Protein AF-A0A381Z2A4-F1 (afdb_monomer)

pLDDT: mean 96.6, std 3.13, range [70.44, 98.88]

Structure (mmCIF, N/CA/C/O backbone):
data_AF-A0A381Z2A4-F1
#
_entry.id   AF-A0A381Z2A4-F1
#
loop_
_atom_site.group_PDB
_atom_site.id
_atom_site.type_symbol
_atom_site.label_atom_id
_atom_site.label_alt_id
_atom_site.label_comp_id
_atom_site.label_asym_id
_atom_site.label_entity_id
_atom_site.label_seq_id
_atom_site.pdbx_PDB_ins_code
_atom_site.Cartn_x
_atom_site.Cartn_y
_atom_site.Cartn_z
_atom_site.occupancy
_atom_site.B_iso_or_equiv
_atom_site.auth_seq_id
_atom_site.auth_comp_id
_atom_site.auth_asym_id
_atom_site.auth_atom_id
_atom_site.pdbx_PDB_model_num
ATOM 1 N N . MET A 1 1 ? 7.243 -25.193 -17.427 1.00 70.44 1 MET A N 1
ATOM 2 C CA . MET A 1 1 ? 7.641 -23.892 -16.862 1.00 70.44 1 MET A CA 1
ATOM 3 C C . MET A 1 1 ? 6.839 -22.847 -17.608 1.00 70.44 1 MET A C 1
ATOM 5 O O . MET A 1 1 ? 6.755 -22.961 -18.826 1.00 70.44 1 MET A O 1
ATOM 9 N N . VAL A 1 2 ? 6.150 -21.954 -16.899 1.00 85.31 2 VAL A N 1
ATOM 10 C CA . VAL A 1 2 ? 5.431 -20.842 -17.538 1.00 85.31 2 VAL A CA 1
ATOM 11 C C . VAL A 1 2 ? 6.476 -19.897 -18.125 1.00 85.31 2 VAL A C 1
ATOM 13 O O . VAL A 1 2 ? 7.497 -19.662 -17.486 1.00 85.31 2 VAL A O 1
ATOM 16 N N . VAL A 1 3 ? 6.247 -19.419 -19.345 1.00 89.94 3 VAL A N 1
ATOM 17 C CA . VAL A 1 3 ? 7.121 -18.457 -20.023 1.00 89.94 3 VAL A CA 1
ATOM 18 C C . VAL A 1 3 ? 6.335 -17.164 -20.176 1.00 89.94 3 VAL A C 1
ATOM 20 O O . VAL A 1 3 ? 5.220 -17.185 -20.697 1.00 89.94 3 VAL A O 1
ATOM 23 N N . TRP A 1 4 ? 6.912 -16.064 -19.709 1.00 96.94 4 TRP A N 1
ATOM 24 C CA . TRP A 1 4 ? 6.443 -14.708 -19.957 1.00 96.94 4 TRP A CA 1
ATOM 25 C C . TRP A 1 4 ? 7.609 -13.938 -20.571 1.00 96.94 4 TRP A C 1
ATOM 27 O O . TRP A 1 4 ? 8.708 -13.947 -20.021 1.00 96.94 4 TRP A O 1
ATOM 37 N N . GLU A 1 5 ? 7.383 -13.342 -21.738 1.00 96.88 5 GLU A N 1
ATOM 38 C CA . GLU A 1 5 ? 8.379 -12.519 -22.421 1.00 96.88 5 GLU A CA 1
ATOM 39 C C . GLU A 1 5 ? 8.038 -11.048 -22.149 1.00 96.88 5 GLU A C 1
ATOM 41 O O . GLU A 1 5 ? 6.992 -10.584 -22.616 1.00 96.88 5 GLU A O 1
ATOM 46 N N . PRO A 1 6 ? 8.860 -10.311 -21.378 1.00 96.88 6 PRO A N 1
ATOM 47 C CA . PRO A 1 6 ? 8.591 -8.911 -21.080 1.00 96.88 6 PRO A CA 1
ATOM 48 C C . PRO A 1 6 ? 8.597 -8.087 -22.379 1.00 96.88 6 PRO A C 1
ATOM 50 O O . PRO A 1 6 ? 9.574 -8.157 -23.134 1.00 96.88 6 PRO A O 1
ATOM 53 N N . PRO A 1 7 ? 7.567 -7.265 -22.660 1.00 97.56 7 PRO A N 1
ATOM 54 C CA . PRO A 1 7 ? 7.472 -6.486 -23.896 1.00 97.56 7 PRO A CA 1
ATOM 55 C C . PRO A 1 7 ? 8.365 -5.227 -23.874 1.00 97.56 7 PRO A C 1
ATOM 57 O O . PRO A 1 7 ? 7.930 -4.127 -24.207 1.00 97.56 7 PRO A O 1
ATOM 60 N N . ILE A 1 8 ? 9.644 -5.377 -23.504 1.00 97.94 8 ILE A N 1
ATOM 61 C CA . ILE A 1 8 ? 10.622 -4.283 -23.341 1.00 97.94 8 ILE A CA 1
ATOM 62 C C . ILE A 1 8 ? 10.692 -3.412 -24.599 1.00 97.94 8 ILE A C 1
ATOM 64 O O . ILE A 1 8 ? 10.603 -2.188 -24.521 1.00 97.94 8 ILE A O 1
ATOM 68 N N . ARG A 1 9 ? 10.788 -4.042 -25.777 1.00 97.75 9 ARG A N 1
ATOM 69 C CA . ARG A 1 9 ? 10.904 -3.320 -27.050 1.00 97.75 9 ARG A CA 1
ATOM 70 C C . ARG A 1 9 ? 9.674 -2.465 -27.365 1.00 97.75 9 ARG A C 1
ATOM 72 O O . ARG A 1 9 ? 9.835 -1.404 -27.970 1.00 97.75 9 ARG A O 1
ATOM 79 N N . ASP A 1 10 ? 8.481 -2.920 -26.983 1.00 97.81 10 ASP A N 1
ATOM 80 C CA . ASP A 1 10 ? 7.235 -2.175 -27.193 1.00 97.81 10 ASP A CA 1
ATOM 81 C C . ASP A 1 10 ? 7.208 -0.923 -26.309 1.00 97.81 10 ASP A C 1
ATOM 83 O O . ASP A 1 10 ? 6.947 0.177 -26.787 1.00 97.81 10 ASP A O 1
ATOM 87 N N . TYR A 1 11 ? 7.635 -1.051 -25.052 1.00 97.06 11 TYR A N 1
ATOM 88 C CA . TYR A 1 11 ? 7.797 0.091 -24.152 1.00 97.06 11 TYR A CA 1
ATOM 89 C C . TYR A 1 11 ? 8.860 1.088 -24.620 1.00 97.06 11 TYR A C 1
ATOM 91 O O . TYR A 1 11 ? 8.615 2.293 -24.608 1.00 97.06 11 TYR A O 1
ATOM 99 N N . GLN A 1 12 ? 10.003 0.607 -25.110 1.00 95.81 12 GLN A N 1
ATOM 100 C CA . GLN A 1 12 ? 11.022 1.460 -25.726 1.00 95.81 12 GLN A CA 1
ATOM 101 C C . GLN A 1 12 ? 10.475 2.196 -26.956 1.00 95.81 12 GLN A C 1
ATOM 103 O O . GLN A 1 12 ? 10.714 3.389 -27.123 1.00 95.81 12 GLN A O 1
ATOM 108 N N . PHE A 1 13 ? 9.698 1.514 -27.805 1.00 97.62 13 PHE A N 1
ATOM 109 C CA . PHE A 1 13 ? 9.031 2.148 -28.946 1.00 97.62 13 PHE A CA 1
ATOM 110 C C . PHE A 1 13 ? 8.084 3.257 -28.474 1.00 97.62 13 PHE A C 1
ATOM 112 O O . PHE A 1 13 ? 8.148 4.389 -28.958 1.00 97.62 13 PHE A O 1
ATOM 119 N N . LEU A 1 14 ? 7.237 2.962 -27.487 1.00 97.06 14 LEU A N 1
ATOM 120 C CA . LEU A 1 14 ? 6.283 3.925 -26.954 1.00 97.06 14 LEU A CA 1
ATOM 121 C C . LEU A 1 14 ? 6.973 5.146 -26.341 1.00 97.06 14 LEU A C 1
ATOM 123 O O . LEU A 1 14 ? 6.578 6.264 -26.655 1.00 97.06 14 LEU A O 1
ATOM 127 N N . TYR A 1 15 ? 7.990 4.968 -25.500 1.00 96.31 15 TYR A N 1
ATOM 128 C CA . TYR A 1 15 ? 8.605 6.074 -24.758 1.00 96.31 15 TYR A CA 1
ATOM 129 C C . TYR A 1 15 ? 9.644 6.882 -25.536 1.00 96.31 15 TYR A C 1
ATOM 131 O O . TYR A 1 15 ? 9.850 8.048 -25.196 1.00 96.31 15 TYR A O 1
ATOM 139 N N . HIS A 1 16 ? 10.281 6.293 -26.553 1.00 94.62 16 HIS A N 1
ATOM 140 C CA . HIS A 1 16 ? 11.338 6.962 -27.322 1.00 94.62 16 HIS A CA 1
ATOM 141 C C . HIS A 1 16 ? 10.887 7.412 -28.713 1.00 94.62 16 HIS A C 1
ATOM 143 O O . HIS A 1 16 ? 11.405 8.400 -29.230 1.00 94.62 16 HIS A O 1
ATOM 149 N N . GLU A 1 17 ? 9.939 6.705 -29.339 1.00 96.38 17 GLU A N 1
ATOM 150 C CA . GLU A 1 17 ? 9.566 6.936 -30.744 1.00 96.38 17 GLU A CA 1
ATOM 151 C C . GLU A 1 17 ? 8.156 7.520 -30.907 1.00 96.38 17 GLU A C 1
ATOM 153 O O . GLU A 1 17 ? 7.908 8.270 -31.853 1.00 96.38 17 GLU A O 1
ATOM 158 N N . VAL A 1 18 ? 7.227 7.202 -29.998 1.00 97.19 18 VAL A N 1
ATOM 159 C CA . VAL A 1 18 ? 5.823 7.652 -30.080 1.00 97.19 18 VAL A CA 1
ATOM 160 C C . VAL A 1 18 ? 5.538 8.815 -29.135 1.00 97.19 18 VAL A C 1
ATOM 162 O O . VAL A 1 18 ? 4.946 9.820 -29.534 1.00 97.19 18 VAL A O 1
ATOM 165 N N . LEU A 1 19 ? 5.924 8.672 -27.871 1.00 94.75 19 LEU A N 1
ATOM 166 C CA . LEU A 1 19 ? 5.682 9.638 -26.811 1.00 94.75 19 LEU A CA 1
ATOM 167 C C . LEU A 1 19 ? 6.975 10.410 -26.539 1.00 94.75 19 LEU A C 1
ATOM 169 O O . LEU A 1 19 ? 8.027 9.798 -26.418 1.00 94.75 19 LEU A O 1
ATOM 173 N N . PRO A 1 20 ? 6.935 11.737 -26.355 1.00 93.06 20 PRO A N 1
ATOM 174 C CA . PRO A 1 20 ? 8.100 12.494 -25.905 1.00 93.06 20 PRO A CA 1
ATOM 175 C C . PRO A 1 20 ? 8.275 12.336 -24.382 1.00 93.06 20 PRO A C 1
ATOM 177 O O . PRO A 1 20 ? 8.172 13.318 -23.642 1.00 93.06 20 PRO A O 1
ATOM 180 N N . ALA A 1 21 ? 8.451 11.103 -23.888 1.00 95.19 21 ALA A N 1
ATOM 181 C CA . ALA A 1 21 ? 8.379 10.784 -22.459 1.00 95.19 21 ALA A CA 1
ATOM 182 C C . ALA A 1 21 ? 9.467 11.511 -21.655 1.00 95.19 21 ALA A C 1
ATOM 184 O O . ALA A 1 21 ? 9.140 12.257 -20.730 1.00 95.19 21 ALA A O 1
ATOM 185 N N . ILE A 1 22 ? 10.734 11.369 -22.066 1.00 95.94 22 ILE A N 1
ATOM 186 C CA . ILE A 1 22 ? 11.893 11.996 -21.409 1.00 95.94 22 ILE A CA 1
ATOM 187 C C . ILE A 1 22 ? 11.783 13.523 -21.416 1.00 95.94 22 ILE A C 1
ATOM 189 O O . ILE A 1 22 ? 11.845 14.150 -20.361 1.00 95.94 22 ILE A O 1
ATOM 193 N N . GLU A 1 23 ? 11.519 14.130 -22.579 1.00 95.44 23 GLU A N 1
ATOM 194 C CA . GLU A 1 23 ? 11.333 15.585 -22.676 1.00 95.44 23 GLU A CA 1
ATOM 195 C C . GLU A 1 23 ? 10.204 16.060 -21.746 1.00 95.44 23 GLU A C 1
ATOM 197 O O . GLU A 1 23 ? 10.324 17.071 -21.052 1.00 95.44 23 GLU A O 1
ATOM 202 N N . THR A 1 24 ? 9.096 15.316 -21.699 1.00 95.31 24 THR A N 1
ATOM 203 C CA . THR A 1 24 ? 7.937 15.683 -20.885 1.00 95.31 24 THR A CA 1
ATOM 204 C C . THR A 1 24 ? 8.262 15.664 -19.397 1.00 95.31 24 THR A C 1
ATOM 206 O O . THR A 1 24 ? 7.944 16.639 -18.716 1.00 95.31 24 THR A O 1
ATOM 209 N N . VAL A 1 25 ? 8.900 14.609 -18.884 1.00 95.25 25 VAL A N 1
ATOM 210 C CA . VAL A 1 25 ? 9.215 14.521 -17.449 1.00 95.25 25 VAL A CA 1
ATOM 211 C C . VAL A 1 25 ? 10.318 15.493 -17.037 1.00 95.25 25 VAL A C 1
ATOM 213 O O . VAL A 1 25 ? 10.219 16.092 -15.967 1.00 95.25 25 VAL A O 1
ATOM 216 N N . GLN A 1 26 ? 11.292 15.773 -17.906 1.00 95.62 26 GLN A N 1
ATOM 217 C CA . GLN A 1 26 ? 12.308 16.796 -17.641 1.00 95.62 26 GLN A CA 1
ATOM 218 C C . GLN A 1 26 ? 11.687 18.193 -17.481 1.00 95.62 26 GLN A C 1
ATOM 220 O O . GLN A 1 26 ? 12.039 18.924 -16.554 1.00 95.62 26 GLN A O 1
ATOM 225 N N . ARG A 1 27 ? 10.685 18.553 -18.300 1.00 96.12 27 ARG A N 1
ATOM 226 C CA . ARG A 1 27 ? 9.921 19.809 -18.124 1.00 96.12 27 ARG A CA 1
ATOM 227 C C . ARG A 1 27 ? 9.096 19.849 -16.835 1.00 96.12 27 ARG A C 1
ATOM 229 O O . ARG A 1 27 ? 8.745 20.936 -16.383 1.00 96.12 27 ARG A O 1
ATOM 236 N N . LEU A 1 28 ? 8.766 18.691 -16.266 1.00 95.00 28 LEU A N 1
ATOM 237 C CA . LEU A 1 28 ? 8.053 18.564 -14.991 1.00 95.00 28 LEU A CA 1
ATOM 238 C C . LEU A 1 28 ? 8.997 18.550 -13.776 1.00 95.00 28 LEU A C 1
ATOM 240 O O . LEU A 1 28 ? 8.523 18.414 -12.653 1.00 95.00 28 LEU A O 1
ATOM 244 N N . GLY A 1 29 ? 10.305 18.733 -13.986 1.00 94.38 29 GLY A N 1
ATOM 245 C CA . GLY A 1 29 ? 11.298 18.851 -12.917 1.00 94.38 29 GLY A CA 1
ATOM 246 C C . GLY A 1 29 ? 12.159 17.608 -12.695 1.00 94.38 29 GLY A C 1
ATOM 247 O O . GLY A 1 29 ? 13.051 17.656 -11.855 1.00 94.38 29 GLY A O 1
ATOM 248 N N . TYR A 1 30 ? 11.964 16.530 -13.460 1.00 94.81 30 TYR A N 1
ATOM 249 C CA . TYR A 1 30 ? 12.813 15.333 -13.408 1.00 94.81 30 TYR A CA 1
ATOM 250 C C . TYR A 1 30 ? 14.050 15.508 -14.301 1.00 94.81 30 TYR A C 1
ATOM 252 O O . TYR A 1 30 ? 14.217 14.801 -15.292 1.00 94.81 30 TYR A O 1
ATOM 260 N N . THR A 1 31 ? 14.887 16.508 -14.005 1.00 92.88 31 THR A N 1
ATOM 261 C CA . THR A 1 31 ? 15.992 16.932 -14.889 1.00 92.88 31 THR A CA 1
ATOM 262 C C . THR A 1 31 ? 17.062 15.868 -15.097 1.00 92.88 31 THR A C 1
ATOM 264 O O . THR A 1 31 ? 17.678 15.843 -16.157 1.00 92.88 31 THR A O 1
ATOM 267 N N . ASP A 1 32 ? 17.245 14.991 -14.112 1.00 90.56 32 ASP A N 1
ATOM 268 C CA . ASP A 1 32 ? 18.262 13.935 -14.129 1.00 90.56 32 ASP A CA 1
ATOM 269 C C . ASP A 1 32 ? 17.709 12.600 -14.662 1.00 90.56 32 ASP A C 1
ATOM 271 O O . ASP A 1 32 ? 18.414 11.596 -14.677 1.00 90.56 32 ASP A O 1
ATOM 275 N N . PHE A 1 33 ? 16.441 12.570 -15.092 1.00 95.69 33 PHE A N 1
ATOM 276 C CA . PHE A 1 33 ? 15.819 11.389 -15.682 1.00 95.69 33 PHE A CA 1
ATOM 277 C C . PHE A 1 33 ? 16.042 11.383 -17.198 1.00 95.69 33 PHE A C 1
ATOM 279 O O . PHE A 1 33 ? 15.579 12.286 -17.905 1.00 95.69 33 PHE A O 1
ATOM 286 N N . ASP A 1 34 ? 16.749 10.372 -17.699 1.00 96.38 34 ASP A N 1
ATOM 287 C CA . ASP A 1 34 ? 17.092 10.212 -19.112 1.00 96.38 34 ASP A CA 1
ATOM 288 C C . ASP A 1 34 ? 16.661 8.847 -19.681 1.00 96.38 34 ASP A C 1
ATOM 290 O O . ASP A 1 34 ? 16.059 8.014 -18.998 1.00 96.38 34 ASP A O 1
ATOM 294 N N . ALA A 1 35 ? 16.891 8.665 -20.985 1.00 96.50 35 ALA A N 1
ATOM 295 C CA . ALA A 1 35 ? 16.486 7.470 -21.719 1.00 96.50 35 ALA A CA 1
ATOM 296 C C . ALA A 1 35 ? 17.216 6.208 -21.237 1.00 96.50 35 ALA A C 1
ATOM 298 O O . ALA A 1 35 ? 16.578 5.172 -21.069 1.00 96.50 35 ALA A O 1
ATOM 299 N N . ASP A 1 36 ? 18.518 6.313 -20.968 1.00 97.44 36 ASP A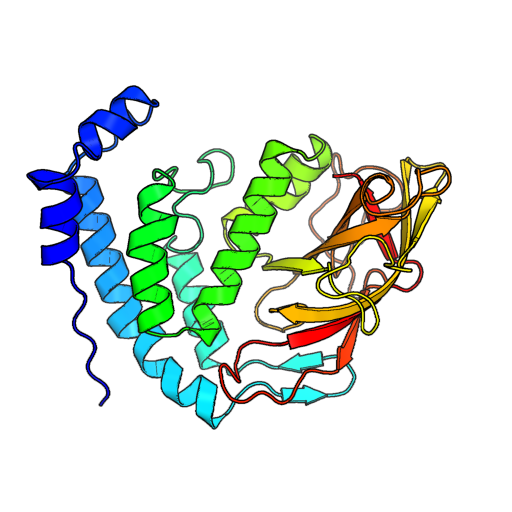 N 1
ATOM 300 C CA . ASP A 1 36 ? 19.344 5.184 -20.535 1.00 97.44 36 ASP A CA 1
ATOM 301 C C . ASP A 1 36 ? 18.916 4.703 -19.140 1.00 97.44 36 ASP A C 1
ATOM 303 O O . ASP A 1 36 ? 18.847 3.496 -18.879 1.00 97.44 36 ASP A O 1
ATOM 307 N N . PHE A 1 37 ? 18.573 5.634 -18.242 1.00 96.94 37 PHE A N 1
ATOM 308 C CA . PHE A 1 37 ? 18.041 5.295 -16.929 1.00 96.94 37 PHE A CA 1
ATOM 309 C C . PHE A 1 37 ? 16.654 4.649 -17.020 1.00 96.94 37 PHE A C 1
ATOM 311 O O . PHE A 1 37 ? 16.413 3.639 -16.358 1.00 96.94 37 PHE A O 1
ATOM 318 N N . LEU A 1 38 ? 15.760 5.169 -17.870 1.00 97.50 38 LEU A N 1
ATOM 319 C CA . LEU A 1 38 ? 14.459 4.544 -18.125 1.00 97.50 38 LEU A CA 1
ATOM 320 C C . LEU A 1 38 ? 14.610 3.110 -18.652 1.00 97.50 38 LEU A C 1
ATOM 322 O O . LEU A 1 38 ? 13.956 2.206 -18.136 1.00 97.50 38 LEU A O 1
ATOM 326 N N . ASP A 1 39 ? 15.483 2.886 -19.633 1.00 97.88 39 ASP A N 1
ATOM 327 C CA . ASP A 1 39 ? 15.708 1.557 -20.210 1.00 97.88 39 ASP A CA 1
ATOM 328 C C . ASP A 1 39 ? 16.288 0.587 -19.175 1.00 97.88 39 ASP A C 1
ATOM 330 O O . ASP A 1 39 ? 15.806 -0.540 -19.045 1.00 97.88 39 ASP A O 1
ATOM 334 N N . SER A 1 40 ? 17.228 1.056 -18.351 1.00 98.00 40 SER A N 1
ATOM 335 C CA . SER A 1 40 ? 17.788 0.271 -17.243 1.00 98.00 40 SER A CA 1
ATOM 336 C C . SER A 1 40 ? 16.719 -0.138 -16.221 1.00 98.00 40 SER A C 1
ATOM 338 O O . SER A 1 40 ? 16.724 -1.269 -15.732 1.00 98.00 40 SER A O 1
ATOM 340 N N . LEU A 1 41 ? 15.776 0.758 -15.905 1.00 97.81 41 LEU A N 1
ATOM 341 C CA . LEU A 1 41 ? 14.653 0.459 -15.014 1.00 97.81 41 LEU A CA 1
ATOM 342 C C . LEU A 1 41 ? 13.706 -0.586 -15.620 1.00 97.81 41 LEU A C 1
ATOM 344 O O . LEU A 1 41 ? 13.270 -1.496 -14.913 1.00 97.81 41 LEU A O 1
ATOM 348 N N . IL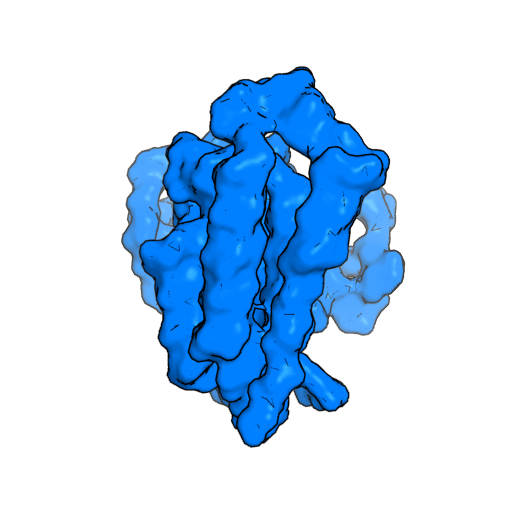E A 1 42 ? 13.396 -0.477 -16.917 1.00 98.31 42 ILE A N 1
ATOM 349 C CA . ILE A 1 42 ? 12.533 -1.435 -17.626 1.00 98.31 42 ILE A CA 1
ATOM 350 C C . ILE A 1 42 ? 13.178 -2.827 -17.627 1.00 98.31 42 ILE A C 1
ATOM 352 O O . ILE A 1 42 ? 12.511 -3.806 -17.291 1.00 98.31 42 ILE A O 1
ATOM 356 N N . GLU A 1 43 ? 14.463 -2.927 -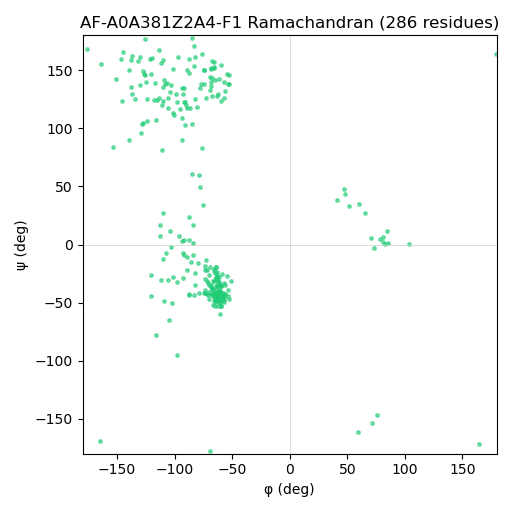17.973 1.00 98.50 43 GLU A N 1
ATOM 357 C CA . GLU A 1 43 ? 15.198 -4.198 -18.026 1.00 98.50 43 GLU A CA 1
ATOM 358 C C . GLU A 1 43 ? 15.354 -4.841 -16.642 1.00 98.50 43 GLU A C 1
ATOM 360 O O . GLU A 1 43 ? 15.121 -6.045 -16.476 1.00 98.50 43 GLU A O 1
ATOM 365 N N . GLY A 1 44 ? 15.699 -4.039 -15.631 1.00 98.44 44 GLY A N 1
ATOM 366 C CA . GLY A 1 44 ? 15.836 -4.507 -14.254 1.00 98.44 44 GLY A CA 1
ATOM 367 C C . GLY A 1 44 ? 14.517 -5.042 -13.702 1.00 98.44 44 GLY A C 1
ATOM 368 O O . GLY A 1 44 ? 14.465 -6.166 -13.198 1.00 98.44 44 GLY A O 1
ATOM 369 N N . TRP A 1 45 ? 13.426 -4.289 -13.874 1.00 98.38 45 TRP A N 1
ATOM 370 C CA . TRP A 1 45 ? 12.115 -4.722 -13.399 1.00 98.38 45 TRP A CA 1
ATOM 371 C C . TRP A 1 45 ? 11.591 -5.937 -14.167 1.00 98.38 45 TRP A C 1
ATOM 373 O O . TRP A 1 45 ? 11.022 -6.846 -13.567 1.00 98.38 45 TRP A O 1
ATOM 383 N N . ALA A 1 46 ? 11.822 -6.002 -15.482 1.00 98.44 46 ALA A N 1
ATOM 384 C CA . ALA A 1 46 ? 11.494 -7.174 -16.290 1.00 98.44 46 ALA A CA 1
ATOM 385 C C . ALA A 1 46 ? 12.188 -8.443 -15.775 1.00 98.44 46 ALA A C 1
ATOM 387 O O . ALA A 1 46 ? 11.561 -9.504 -15.705 1.00 98.44 46 ALA A O 1
ATOM 388 N N . THR A 1 47 ? 13.463 -8.327 -15.396 1.00 98.44 47 THR A N 1
ATOM 389 C CA . THR A 1 47 ? 14.246 -9.433 -14.832 1.00 98.44 47 THR A CA 1
ATOM 390 C C . THR A 1 47 ? 13.663 -9.873 -13.493 1.00 98.44 47 THR A C 1
ATOM 392 O O . THR A 1 47 ? 13.295 -11.038 -13.349 1.00 98.44 47 THR A O 1
ATOM 395 N N . HIS A 1 48 ? 13.461 -8.941 -12.554 1.00 98.62 48 HIS A N 1
ATOM 396 C CA . HIS A 1 48 ? 12.859 -9.244 -11.250 1.00 98.62 48 HIS A CA 1
ATOM 397 C C . HIS A 1 48 ? 11.475 -9.888 -11.387 1.00 98.62 48 HIS A C 1
ATOM 399 O O . HIS A 1 48 ? 11.197 -10.933 -10.797 1.00 98.62 48 HIS A O 1
ATOM 405 N N . ALA A 1 49 ? 10.603 -9.312 -12.216 1.00 98.44 49 ALA A N 1
ATOM 406 C CA . ALA A 1 49 ? 9.262 -9.835 -12.441 1.00 98.44 49 ALA A CA 1
ATOM 407 C C . ALA A 1 49 ? 9.297 -11.266 -13.015 1.00 98.44 49 ALA A C 1
ATOM 409 O O . ALA A 1 49 ? 8.521 -12.125 -12.593 1.00 98.44 49 ALA A O 1
ATOM 410 N N . SER A 1 50 ? 10.226 -11.552 -13.932 1.00 98.12 50 SER A N 1
ATOM 411 C CA . SER A 1 50 ? 10.374 -12.874 -14.557 1.00 98.12 50 SER A CA 1
ATOM 412 C C . SER A 1 50 ? 10.977 -13.923 -13.622 1.00 98.12 50 SER A C 1
ATOM 414 O O . SER A 1 50 ? 10.564 -15.082 -13.647 1.00 98.12 50 SER A O 1
ATOM 416 N N . GLU A 1 51 ? 11.964 -13.541 -12.814 1.00 97.69 51 GLU A N 1
ATOM 417 C CA . GLU A 1 51 ? 12.748 -14.479 -12.005 1.00 97.69 51 GLU A CA 1
ATOM 418 C C . GLU A 1 51 ? 12.186 -14.672 -10.594 1.00 97.69 51 GLU A C 1
ATOM 420 O O . GLU A 1 51 ? 12.326 -15.755 -10.026 1.00 97.69 51 GLU A O 1
ATOM 425 N N . VAL A 1 52 ? 11.516 -13.657 -10.043 1.00 98.31 52 VAL A N 1
ATOM 426 C CA . VAL A 1 52 ? 11.037 -13.647 -8.653 1.00 98.31 52 VAL A CA 1
ATOM 427 C C . VAL A 1 52 ? 9.516 -13.769 -8.589 1.00 98.31 52 VAL A C 1
ATOM 429 O O . VAL A 1 52 ? 8.989 -14.595 -7.844 1.00 98.31 52 VAL A O 1
ATOM 432 N N . TRP A 1 53 ? 8.781 -12.975 -9.374 1.00 98.44 53 TRP A N 1
ATOM 433 C CA . TRP A 1 53 ? 7.316 -12.907 -9.260 1.00 98.44 53 TRP A CA 1
ATOM 434 C C . TRP A 1 53 ? 6.596 -13.962 -10.107 1.00 98.44 53 TRP A C 1
ATOM 436 O O . TRP A 1 53 ? 5.669 -14.615 -9.625 1.00 98.44 53 TRP A O 1
ATOM 446 N N . LEU A 1 54 ? 7.027 -14.194 -11.347 1.00 98.50 54 LEU A N 1
ATOM 447 C CA . LEU A 1 54 ? 6.401 -15.177 -12.235 1.00 98.50 54 LEU A CA 1
ATOM 448 C C . LEU A 1 54 ? 6.355 -16.601 -11.640 1.00 98.50 54 LEU A C 1
ATOM 450 O O . LEU A 1 54 ? 5.296 -17.236 -11.732 1.00 98.50 54 LEU A O 1
ATOM 454 N N . PRO A 1 55 ? 7.425 -17.132 -11.005 1.00 97.56 55 PRO A N 1
ATOM 455 C CA . PRO A 1 55 ? 7.412 -18.501 -10.488 1.00 97.56 55 PRO A CA 1
ATOM 456 C C . PRO A 1 55 ? 6.369 -18.740 -9.391 1.00 97.56 55 PRO A C 1
ATOM 458 O O . PRO A 1 55 ? 5.867 -19.859 -9.258 1.00 97.56 55 PRO A O 1
ATOM 461 N N . ILE A 1 56 ? 6.016 -17.702 -8.624 1.00 98.00 56 ILE A N 1
ATOM 462 C CA . ILE A 1 56 ? 5.105 -17.821 -7.479 1.00 98.00 56 ILE A CA 1
ATOM 463 C C . ILE A 1 56 ? 3.631 -17.638 -7.857 1.00 98.00 56 ILE A C 1
ATOM 465 O O . ILE A 1 56 ? 2.758 -17.961 -7.058 1.00 98.00 56 ILE A O 1
ATOM 469 N N . ASN A 1 57 ? 3.313 -17.183 -9.070 1.00 98.31 57 ASN A N 1
ATOM 470 C CA . ASN A 1 57 ? 1.933 -16.896 -9.474 1.00 98.31 57 ASN A CA 1
ATOM 471 C C . ASN A 1 57 ? 1.034 -18.140 -9.459 1.00 98.31 57 ASN A C 1
ATOM 473 O O . ASN A 1 57 ? -0.026 -18.154 -8.835 1.00 98.31 57 ASN A O 1
ATOM 477 N N . GLN A 1 58 ? 1.495 -19.237 -10.070 1.00 97.25 58 GLN A N 1
ATOM 478 C CA . GLN A 1 58 ? 0.750 -20.500 -10.057 1.00 97.25 58 GLN A CA 1
ATOM 479 C C . GLN A 1 58 ? 0.669 -21.108 -8.647 1.00 97.25 58 GLN A C 1
ATOM 481 O O . GLN A 1 58 ? -0.308 -21.782 -8.317 1.00 97.25 58 GLN A O 1
ATOM 486 N N . LEU A 1 59 ? 1.692 -20.888 -7.815 1.00 97.19 59 LEU A N 1
ATOM 487 C CA . LEU A 1 59 ? 1.678 -21.296 -6.411 1.00 97.19 59 LEU A CA 1
ATOM 488 C C . LEU A 1 59 ? 0.605 -20.524 -5.639 1.00 97.19 59 LEU A C 1
ATOM 490 O O . LEU A 1 59 ? -0.193 -21.142 -4.941 1.00 97.19 59 LEU A O 1
ATOM 494 N N . GLY A 1 60 ? 0.533 -19.205 -5.826 1.00 97.75 60 GLY A N 1
ATOM 495 C CA . GLY A 1 60 ? -0.447 -18.345 -5.173 1.00 97.75 60 GLY A CA 1
ATOM 496 C C . GLY A 1 60 ? -1.892 -18.701 -5.512 1.00 97.75 60 GLY A C 1
ATOM 497 O O . GLY A 1 60 ? -2.756 -18.616 -4.646 1.00 97.75 60 GLY A O 1
ATOM 498 N N . ASP A 1 61 ? -2.158 -19.150 -6.739 1.00 97.88 61 ASP A N 1
ATOM 499 C CA . ASP A 1 61 ? -3.484 -19.635 -7.132 1.00 97.88 61 ASP A CA 1
ATOM 500 C C . ASP A 1 61 ? -3.808 -21.016 -6.537 1.00 97.88 61 ASP A C 1
ATOM 502 O O . ASP A 1 61 ? -4.916 -21.241 -6.059 1.00 97.88 61 ASP A O 1
ATOM 506 N N . ARG A 1 62 ? -2.840 -21.942 -6.522 1.00 97.25 62 ARG A N 1
ATOM 507 C CA . ARG A 1 62 ? -3.053 -23.316 -6.040 1.00 97.25 62 ARG A CA 1
ATOM 508 C C . ARG A 1 62 ? -3.161 -23.411 -4.519 1.00 97.25 62 ARG A C 1
ATOM 510 O O . ARG A 1 62 ? -3.930 -24.224 -4.015 1.00 97.25 62 ARG A O 1
ATOM 517 N N . GLU A 1 63 ? -2.318 -22.675 -3.804 1.00 96.50 63 GLU A N 1
ATOM 518 C CA . GLU A 1 63 ? -2.187 -22.777 -2.346 1.00 96.50 63 GLU A CA 1
ATOM 519 C C . GLU A 1 63 ? -2.978 -21.693 -1.621 1.00 96.50 63 GLU A C 1
ATOM 521 O O . GLU A 1 63 ? -3.501 -21.952 -0.538 1.00 96.50 63 GLU A O 1
ATOM 526 N N . GLY A 1 64 ? -3.102 -20.511 -2.234 1.00 96.12 64 GLY A N 1
ATOM 527 C CA . GLY A 1 64 ? -3.816 -19.381 -1.660 1.00 96.12 64 GLY A CA 1
ATOM 528 C C . GLY A 1 64 ? -3.249 -18.928 -0.316 1.00 96.12 64 GLY A C 1
ATOM 529 O O . GLY A 1 64 ? -2.112 -19.214 0.056 1.00 96.12 64 GLY A O 1
ATOM 530 N N . LEU A 1 65 ? -4.065 -18.184 0.417 1.00 97.56 65 LEU A N 1
ATOM 531 C CA . LEU A 1 65 ? -3.802 -17.797 1.799 1.00 97.56 65 LEU A CA 1
ATOM 532 C C . LEU A 1 65 ? -4.514 -18.745 2.772 1.00 97.56 65 LEU A C 1
ATOM 534 O O . LEU A 1 65 ? -5.485 -19.410 2.414 1.00 97.56 65 LEU A O 1
ATOM 538 N N . LYS A 1 66 ? -4.081 -18.760 4.034 1.00 98.00 66 LYS A N 1
ATOM 539 C CA . LYS A 1 66 ? -4.805 -19.438 5.120 1.00 98.00 66 LYS A CA 1
ATOM 540 C C . LYS A 1 66 ? -5.397 -18.417 6.073 1.00 98.00 66 LYS A C 1
ATOM 542 O O . LYS A 1 66 ? -4.701 -17.485 6.463 1.00 98.00 66 LYS A O 1
ATOM 547 N N . PHE A 1 67 ? -6.650 -18.618 6.466 1.00 98.06 67 PHE A N 1
ATOM 548 C CA . PHE A 1 67 ? -7.330 -17.805 7.470 1.00 98.06 67 PHE A CA 1
ATOM 549 C C . PHE A 1 67 ? -7.667 -18.651 8.701 1.00 98.06 67 PHE A C 1
ATOM 551 O O . PHE A 1 67 ? -8.339 -19.675 8.579 1.00 98.06 67 PHE A O 1
ATOM 558 N N . GLU A 1 68 ? -7.220 -18.214 9.877 1.00 97.69 68 GLU A N 1
ATOM 559 C CA . GLU A 1 68 ? -7.505 -18.855 11.165 1.00 97.69 68 GLU A CA 1
ATOM 560 C C . GLU A 1 68 ? -7.620 -17.783 12.258 1.00 97.69 68 GLU A C 1
ATOM 562 O O . GLU A 1 68 ? -6.706 -16.981 12.445 1.00 97.69 68 GLU A O 1
ATOM 567 N N . ASP A 1 69 ? -8.757 -17.738 12.960 1.00 93.06 69 ASP A N 1
ATOM 568 C CA . ASP A 1 69 ? -9.017 -16.835 14.095 1.00 93.06 69 ASP A CA 1
ATOM 569 C C . ASP A 1 69 ? -8.625 -15.364 13.853 1.00 93.06 69 ASP A C 1
ATOM 571 O O . ASP A 1 69 ? -7.956 -14.719 14.666 1.00 93.06 69 ASP A O 1
ATOM 575 N N . GLY A 1 70 ? -9.027 -14.823 12.700 1.00 92.50 70 GLY A N 1
ATOM 576 C CA . GLY A 1 70 ? -8.771 -13.428 12.336 1.00 92.50 70 GLY A CA 1
ATOM 577 C C . GLY A 1 70 ? -7.349 -13.143 11.848 1.00 92.50 70 GLY A C 1
ATOM 578 O O . GLY A 1 70 ? -7.015 -11.988 11.589 1.00 92.50 70 GLY A O 1
ATOM 579 N N . LYS A 1 71 ? -6.510 -14.174 11.705 1.00 96.00 71 LYS A N 1
ATOM 580 C CA . LYS A 1 71 ? -5.152 -14.072 11.166 1.00 96.00 71 LYS A CA 1
ATOM 581 C C . LYS A 1 71 ? -5.101 -14.646 9.764 1.00 96.00 71 LYS A C 1
ATOM 583 O O . LYS A 1 71 ? -5.674 -15.699 9.494 1.00 96.00 71 LYS A O 1
ATOM 588 N N . ILE A 1 72 ? -4.363 -13.962 8.897 1.00 98.12 72 ILE A N 1
ATOM 589 C CA . ILE A 1 72 ? -4.058 -14.428 7.550 1.00 98.12 72 ILE A CA 1
ATOM 590 C C . ILE A 1 72 ? -2.582 -14.792 7.478 1.00 98.12 72 ILE A C 1
ATOM 592 O O . ILE A 1 72 ? -1.721 -13.959 7.760 1.00 98.12 72 ILE A O 1
ATOM 596 N N . THR A 1 73 ? -2.309 -16.036 7.093 1.00 98.50 73 THR A N 1
ATOM 597 C CA . THR A 1 73 ? -0.962 -16.534 6.818 1.00 98.50 73 THR A CA 1
ATOM 598 C C . THR A 1 73 ? -0.775 -16.680 5.319 1.00 98.50 73 THR A C 1
ATOM 600 O O . THR A 1 73 ? -1.463 -17.474 4.671 1.00 98.50 73 THR A O 1
ATOM 603 N N . MET A 1 74 ? 0.169 -15.912 4.784 1.00 98.56 74 MET A N 1
ATOM 604 C CA . MET A 1 74 ? 0.556 -15.957 3.377 1.00 98.56 74 MET A CA 1
ATOM 605 C C . MET A 1 74 ? 1.562 -17.085 3.108 1.00 98.56 74 MET A C 1
ATOM 607 O O . MET A 1 74 ? 2.328 -17.438 4.017 1.00 98.56 74 MET A O 1
ATOM 611 N N . PRO A 1 75 ? 1.614 -17.626 1.873 1.00 98.38 75 PRO A N 1
ATOM 612 C CA . PRO A 1 75 ? 2.689 -18.522 1.453 1.00 98.38 75 PRO A CA 1
ATOM 613 C C . PRO A 1 75 ? 4.069 -17.908 1.706 1.00 98.38 75 PRO A C 1
ATOM 615 O O . PRO A 1 75 ? 4.247 -16.691 1.589 1.00 98.38 75 PRO A O 1
ATOM 618 N N . GLN A 1 76 ? 5.050 -18.743 2.050 1.00 98.50 76 GLN A N 1
ATOM 619 C CA . GLN A 1 76 ? 6.389 -18.259 2.392 1.00 98.50 76 GLN A CA 1
ATOM 620 C C . GLN A 1 76 ? 7.054 -17.584 1.186 1.00 98.50 76 GLN A C 1
ATOM 622 O O . GLN A 1 76 ? 7.637 -16.515 1.318 1.00 98.50 76 GLN A O 1
ATOM 627 N N . GLU A 1 77 ? 6.848 -18.136 -0.005 1.00 98.50 77 GLU A N 1
ATOM 628 C CA . GLU A 1 77 ? 7.373 -17.634 -1.270 1.00 98.50 77 GLU A CA 1
ATOM 629 C C . GLU A 1 77 ? 6.859 -16.224 -1.596 1.00 98.50 77 GLU A C 1
ATOM 631 O O . GLU A 1 77 ? 7.580 -15.421 -2.179 1.00 98.50 77 GLU A O 1
ATOM 636 N N . PHE A 1 78 ? 5.633 -15.885 -1.178 1.00 98.69 78 PHE A N 1
ATOM 637 C CA . PHE A 1 78 ? 5.095 -14.529 -1.326 1.00 98.69 78 PHE A CA 1
ATOM 638 C C . PHE A 1 78 ? 5.796 -13.540 -0.394 1.00 98.69 78 PHE A C 1
ATOM 640 O O . PHE A 1 78 ? 6.091 -12.419 -0.804 1.00 98.69 78 PHE A O 1
ATOM 647 N N . LYS A 1 79 ? 6.073 -13.946 0.853 1.00 98.69 79 LYS A N 1
ATOM 648 C CA . LYS A 1 79 ? 6.810 -13.122 1.824 1.00 98.69 79 LYS A CA 1
ATOM 649 C C . LYS A 1 79 ? 8.234 -12.866 1.348 1.00 98.69 79 LYS A C 1
ATOM 651 O O . LYS A 1 79 ? 8.680 -11.723 1.383 1.00 98.69 79 LYS A O 1
ATOM 656 N N . ASP A 1 80 ? 8.900 -13.908 0.861 1.00 98.75 80 ASP A N 1
ATOM 657 C CA . ASP A 1 80 ? 10.272 -13.831 0.365 1.00 98.75 80 ASP A CA 1
ATOM 658 C C . ASP A 1 80 ? 10.349 -12.937 -0.883 1.00 98.75 80 ASP A C 1
ATOM 660 O O . ASP A 1 80 ? 11.164 -12.019 -0.925 1.00 98.75 80 ASP A O 1
ATOM 664 N N . ALA A 1 81 ? 9.440 -13.116 -1.850 1.00 98.69 81 ALA A N 1
ATOM 665 C CA . ALA A 1 81 ? 9.377 -12.287 -3.057 1.00 98.69 81 ALA A CA 1
ATOM 666 C C . ALA A 1 81 ? 9.057 -10.810 -2.766 1.00 98.69 81 ALA A C 1
ATOM 668 O O . ALA A 1 81 ? 9.564 -9.915 -3.448 1.00 98.69 81 ALA A O 1
ATOM 669 N N . TYR A 1 82 ? 8.213 -10.538 -1.765 1.00 98.75 82 TYR A N 1
ATOM 670 C CA . TYR A 1 82 ? 7.915 -9.174 -1.327 1.00 98.75 82 TYR A CA 1
ATOM 671 C C . TYR A 1 82 ? 9.119 -8.534 -0.631 1.00 98.75 82 TYR A C 1
ATOM 673 O O . TYR A 1 82 ? 9.498 -7.424 -0.995 1.00 98.75 82 TYR A O 1
ATOM 681 N N . ARG A 1 83 ? 9.766 -9.248 0.305 1.00 98.62 83 ARG A N 1
ATOM 682 C CA . ARG A 1 83 ? 10.994 -8.787 0.976 1.00 98.62 83 ARG A CA 1
ATOM 683 C C . ARG A 1 83 ? 12.109 -8.518 -0.033 1.00 98.62 83 ARG A C 1
ATOM 685 O O . ARG A 1 83 ? 12.721 -7.463 0.038 1.00 98.62 83 ARG A O 1
ATOM 692 N N . GLN A 1 84 ? 12.310 -9.399 -1.011 1.00 98.75 84 GLN A N 1
ATOM 693 C CA . GLN A 1 84 ? 13.287 -9.173 -2.075 1.00 98.75 84 GLN A CA 1
ATOM 694 C C . GLN A 1 84 ? 12.961 -7.909 -2.889 1.00 98.75 84 GLN A C 1
ATOM 696 O O . GLN A 1 84 ? 13.850 -7.113 -3.167 1.00 98.75 84 GLN A O 1
ATOM 701 N N . GLY A 1 85 ? 11.684 -7.665 -3.208 1.00 98.31 85 GLY A N 1
ATOM 702 C CA . GLY A 1 85 ? 11.263 -6.424 -3.869 1.00 98.31 85 GLY A CA 1
ATOM 703 C C . GLY A 1 85 ? 11.538 -5.155 -3.048 1.00 98.31 85 GLY A C 1
ATOM 704 O O . GLY A 1 85 ? 11.850 -4.119 -3.634 1.00 98.31 85 GLY A O 1
ATOM 705 N N . ILE A 1 86 ? 11.441 -5.226 -1.713 1.00 98.06 86 ILE A N 1
ATOM 706 C CA . ILE A 1 86 ? 11.849 -4.138 -0.804 1.00 98.06 86 ILE A CA 1
ATOM 707 C C . ILE A 1 86 ? 13.364 -3.940 -0.875 1.00 98.06 86 ILE A C 1
ATOM 709 O O . ILE A 1 86 ? 13.823 -2.822 -1.101 1.00 98.06 86 ILE A O 1
ATOM 713 N N . ASP A 1 87 ? 14.129 -5.019 -0.704 1.00 98.00 87 ASP A N 1
ATOM 714 C CA . ASP A 1 87 ? 15.592 -4.980 -0.610 1.00 98.00 87 ASP A CA 1
ATOM 715 C C . ASP A 1 87 ? 16.244 -4.473 -1.912 1.00 98.00 87 ASP A C 1
ATOM 717 O O . ASP A 1 87 ? 17.273 -3.798 -1.876 1.00 98.00 87 ASP A O 1
ATOM 721 N N . GLU A 1 88 ? 15.621 -4.750 -3.061 1.00 97.38 88 GLU A N 1
ATOM 722 C CA . GLU A 1 88 ? 16.037 -4.254 -4.381 1.00 97.38 88 GLU A CA 1
ATOM 723 C C . GLU A 1 88 ? 15.505 -2.844 -4.709 1.00 97.38 88 GLU A C 1
ATOM 725 O O . GLU A 1 88 ? 15.919 -2.236 -5.695 1.00 97.38 88 GLU A O 1
ATOM 730 N N . GLY A 1 89 ? 14.602 -2.297 -3.887 1.00 96.44 89 GLY A N 1
ATOM 731 C CA . GLY A 1 89 ? 14.029 -0.957 -4.055 1.00 96.44 89 GLY A CA 1
ATOM 732 C C . GLY A 1 89 ? 12.888 -0.861 -5.075 1.00 96.44 89 GLY A C 1
ATOM 733 O O . GLY A 1 89 ? 12.390 0.232 -5.346 1.00 96.44 89 GLY A O 1
ATOM 734 N N . TRP A 1 90 ? 12.413 -1.981 -5.624 1.00 97.44 90 TRP A N 1
ATOM 735 C CA . TRP A 1 90 ? 11.342 -1.984 -6.625 1.00 97.44 90 TRP A CA 1
ATOM 736 C C . TRP A 1 90 ? 9.990 -1.509 -6.097 1.00 97.44 90 TRP A C 1
ATOM 738 O O . TRP A 1 90 ? 9.133 -1.122 -6.890 1.00 97.44 90 TRP A O 1
ATOM 748 N N . LEU A 1 91 ? 9.769 -1.550 -4.781 1.00 95.50 91 LEU A N 1
ATOM 749 C CA . LEU A 1 91 ? 8.498 -1.120 -4.191 1.00 95.50 91 LEU A CA 1
ATOM 750 C C . LEU A 1 91 ? 8.431 0.390 -3.921 1.00 95.50 91 LEU A C 1
ATOM 752 O O . LEU A 1 91 ? 7.328 0.907 -3.754 1.00 95.50 91 LEU A O 1
ATOM 756 N N . SER A 1 92 ? 9.577 1.084 -3.945 1.00 95.25 92 SER A N 1
ATOM 757 C CA . SER A 1 92 ? 9.723 2.506 -3.603 1.00 95.25 92 SER A CA 1
ATOM 758 C C . SER A 1 92 ? 10.103 3.390 -4.802 1.00 95.25 92 SER A C 1
ATOM 760 O O . SER A 1 92 ? 10.551 4.530 -4.635 1.00 95.25 92 SER A O 1
ATOM 762 N N . THR A 1 93 ? 9.934 2.889 -6.033 1.00 94.69 93 THR A N 1
ATOM 763 C CA . THR A 1 93 ? 10.441 3.541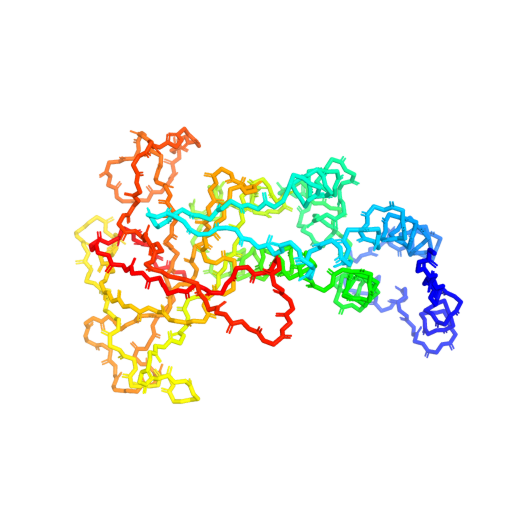 -7.255 1.00 94.69 93 THR A CA 1
ATOM 764 C C . THR A 1 93 ? 9.923 4.969 -7.421 1.00 94.69 93 THR A C 1
ATOM 766 O O . THR A 1 93 ? 10.700 5.875 -7.705 1.00 94.69 93 THR A O 1
ATOM 769 N N . SER A 1 94 ? 8.624 5.203 -7.230 1.00 92.69 94 SER A N 1
ATOM 770 C CA . SER A 1 94 ? 8.002 6.528 -7.398 1.00 92.69 94 SER A CA 1
ATOM 771 C C . SER A 1 94 ? 7.922 7.344 -6.109 1.00 92.69 94 SER A C 1
ATOM 773 O O . SER A 1 94 ? 7.550 8.519 -6.147 1.00 92.69 94 SER A O 1
ATOM 775 N N . SER A 1 95 ? 8.261 6.748 -4.964 1.00 95.94 95 SER A N 1
ATOM 776 C CA . SER A 1 95 ? 8.231 7.445 -3.684 1.00 95.94 95 SER A CA 1
ATOM 777 C C . SER A 1 95 ? 9.278 8.562 -3.647 1.00 95.94 95 SER A C 1
ATOM 779 O O . SER A 1 95 ? 10.314 8.506 -4.315 1.00 95.94 95 SER A O 1
ATOM 781 N N . LEU A 1 96 ? 9.007 9.599 -2.852 1.00 96.12 96 LEU A N 1
ATOM 782 C CA . LEU A 1 96 ? 9.883 10.761 -2.737 1.00 96.12 96 LEU A CA 1
ATOM 783 C C . LEU A 1 96 ? 11.246 10.378 -2.130 1.00 96.12 96 LEU A C 1
ATOM 785 O O . LEU A 1 96 ? 11.280 9.614 -1.159 1.00 96.12 96 LEU A O 1
ATOM 789 N N . PRO A 1 97 ? 12.360 10.968 -2.610 1.00 95.94 97 PRO A N 1
ATOM 790 C CA . PRO A 1 97 ? 13.694 10.706 -2.063 1.00 95.94 97 PRO A CA 1
ATOM 791 C C . PRO A 1 97 ? 13.836 10.998 -0.563 1.00 95.94 97 PRO A C 1
ATOM 793 O O . PRO A 1 97 ? 14.541 10.281 0.141 1.00 95.94 97 PRO A O 1
ATOM 796 N N . GLU A 1 98 ? 13.129 12.005 -0.040 1.00 96.38 98 GLU A N 1
ATOM 797 C CA . GLU A 1 98 ? 13.114 12.328 1.399 1.00 96.38 98 GLU A CA 1
ATOM 798 C C . GLU A 1 98 ? 12.500 11.222 2.274 1.00 96.38 98 GLU A C 1
ATOM 800 O O . GLU A 1 98 ? 12.789 11.144 3.466 1.00 96.38 98 GLU A O 1
ATOM 805 N N . HIS A 1 99 ? 11.713 10.331 1.667 1.00 97.19 99 HIS A N 1
ATOM 806 C CA . HIS A 1 99 ? 11.137 9.140 2.290 1.00 97.19 99 HIS A CA 1
ATOM 807 C C . HIS A 1 99 ? 11.872 7.849 1.877 1.00 97.19 99 HIS A C 1
ATOM 809 O O . HIS A 1 99 ? 11.377 6.757 2.139 1.00 97.19 99 HIS A O 1
ATOM 815 N N . GLY A 1 100 ? 13.044 7.957 1.234 1.00 94.50 100 GLY A N 1
ATOM 816 C CA . GLY A 1 100 ? 13.876 6.817 0.827 1.00 94.50 100 GLY A CA 1
ATOM 817 C C . GLY A 1 100 ? 13.505 6.175 -0.515 1.00 94.50 100 GLY A C 1
ATOM 818 O O . GLY A 1 100 ? 13.994 5.088 -0.814 1.00 94.50 100 GLY A O 1
ATOM 819 N N . GLY A 1 101 ? 12.648 6.814 -1.317 1.00 95.00 101 GLY A N 1
ATOM 820 C CA . GLY A 1 101 ? 12.307 6.343 -2.661 1.00 95.00 101 GLY A CA 1
ATOM 821 C C . GLY A 1 101 ? 13.307 6.756 -3.741 1.00 95.00 101 GLY A C 1
ATOM 822 O O . GLY A 1 101 ? 14.183 7.593 -3.517 1.00 95.00 101 GLY A O 1
ATOM 823 N N . MET A 1 102 ? 13.152 6.196 -4.943 1.00 94.06 102 MET A N 1
ATOM 824 C CA . MET A 1 102 ? 14.012 6.535 -6.088 1.00 94.06 102 MET A CA 1
ATOM 825 C C . MET A 1 102 ? 13.611 7.850 -6.776 1.00 94.06 102 MET A C 1
ATOM 827 O O . MET A 1 102 ? 14.393 8.394 -7.552 1.00 94.06 102 MET A O 1
ATOM 831 N N . GLY A 1 103 ? 12.406 8.372 -6.519 1.00 94.00 103 GLY A N 1
ATOM 832 C CA . GLY A 1 103 ? 11.905 9.584 -7.171 1.00 94.00 103 GLY A CA 1
ATOM 833 C C . GLY A 1 103 ? 11.683 9.428 -8.678 1.00 94.00 103 GLY A C 1
ATOM 834 O O . GLY A 1 103 ? 11.764 10.410 -9.414 1.00 94.00 103 GLY A O 1
ATOM 835 N N . VAL A 1 104 ? 11.417 8.210 -9.155 1.00 95.44 104 VAL A N 1
ATOM 836 C CA . VAL A 1 104 ? 11.121 7.934 -10.566 1.00 95.44 104 VAL A CA 1
ATOM 837 C C . VAL A 1 104 ? 9.767 8.557 -10.938 1.00 95.44 104 VAL A C 1
ATOM 839 O O . VAL A 1 104 ? 8.818 8.480 -10.151 1.00 95.44 104 VAL A O 1
ATOM 842 N N . PRO A 1 105 ? 9.624 9.159 -12.135 1.00 94.88 105 PRO A N 1
ATOM 843 C CA . PRO A 1 105 ? 8.342 9.668 -12.602 1.00 94.88 105 PRO A CA 1
ATOM 844 C C . PRO A 1 105 ? 7.227 8.615 -12.553 1.00 94.88 105 PRO A C 1
ATOM 846 O O . PRO A 1 105 ? 7.405 7.477 -12.993 1.00 94.88 105 PRO A O 1
ATOM 849 N N . LEU A 1 106 ? 6.038 9.033 -12.107 1.00 92.19 106 LEU A N 1
ATOM 850 C CA . LEU A 1 106 ? 4.878 8.156 -11.891 1.00 92.19 106 LEU A CA 1
ATOM 851 C C . LEU A 1 106 ? 4.533 7.265 -13.096 1.00 92.19 106 LEU A C 1
ATOM 853 O O . LEU A 1 106 ? 4.053 6.154 -12.904 1.00 92.19 106 LEU A O 1
ATOM 857 N N . PHE A 1 107 ? 4.777 7.714 -14.334 1.00 93.25 107 PHE A N 1
ATOM 858 C CA . PHE A 1 107 ? 4.432 6.932 -15.526 1.00 93.25 107 PHE A CA 1
ATOM 859 C C . PHE A 1 107 ? 5.134 5.567 -15.562 1.00 93.25 107 PHE A C 1
ATOM 861 O O . PHE A 1 107 ? 4.524 4.593 -15.994 1.00 93.25 107 PHE A O 1
ATOM 868 N N . PHE A 1 108 ? 6.380 5.472 -15.082 1.00 95.38 108 PHE A N 1
ATOM 869 C CA . PHE A 1 108 ? 7.090 4.195 -15.039 1.00 95.38 108 PHE A CA 1
ATOM 870 C C . PHE A 1 108 ? 6.361 3.217 -14.114 1.00 95.38 108 PHE A C 1
ATOM 872 O O . PHE A 1 108 ? 6.085 2.086 -14.507 1.00 95.38 108 PHE A O 1
ATOM 879 N N . GLN A 1 109 ? 5.979 3.682 -12.919 1.00 93.44 109 GLN A N 1
ATOM 880 C CA . GLN A 1 109 ? 5.241 2.874 -11.952 1.00 93.44 109 GLN A CA 1
ATOM 881 C C . GLN A 1 109 ? 3.838 2.504 -12.469 1.00 93.44 109 GLN A C 1
ATOM 883 O O . GLN A 1 109 ? 3.420 1.349 -12.415 1.00 93.44 109 GLN A O 1
ATOM 888 N N . ALA A 1 110 ? 3.100 3.493 -12.973 1.00 92.81 110 ALA A N 1
ATOM 889 C CA . ALA A 1 110 ? 1.698 3.349 -13.351 1.00 92.81 110 ALA A CA 1
ATOM 890 C C . ALA A 1 110 ? 1.487 2.517 -14.624 1.00 92.81 110 ALA A C 1
ATOM 892 O O . ALA A 1 110 ? 0.385 2.016 -14.837 1.00 92.81 110 ALA A O 1
ATOM 893 N N . VAL A 1 111 ? 2.513 2.394 -15.473 1.00 95.25 111 VAL A N 1
ATOM 894 C CA . VAL A 1 111 ? 2.409 1.713 -16.766 1.00 95.25 111 VAL A CA 1
ATOM 895 C C . VAL A 1 111 ? 3.311 0.478 -16.795 1.00 95.25 111 VAL A C 1
ATOM 897 O O . VAL A 1 111 ? 2.818 -0.629 -16.590 1.00 95.25 111 VAL A O 1
ATOM 900 N N . THR A 1 112 ? 4.625 0.643 -16.973 1.00 96.56 112 THR A N 1
ATOM 901 C CA . THR A 1 112 ? 5.554 -0.491 -17.137 1.00 96.56 112 THR A CA 1
ATOM 902 C C . THR A 1 112 ? 5.622 -1.365 -15.891 1.00 96.56 112 THR A C 1
ATOM 904 O O . THR A 1 112 ? 5.483 -2.586 -15.980 1.00 96.56 112 THR A O 1
ATOM 907 N N . TRP A 1 113 ? 5.813 -0.756 -14.718 1.00 97.25 113 TRP A N 1
ATOM 908 C CA . TRP A 1 113 ? 5.942 -1.511 -13.478 1.00 97.25 113 TRP A CA 1
ATOM 909 C C . TRP A 1 113 ? 4.664 -2.306 -13.186 1.00 97.25 113 TRP A C 1
ATOM 911 O O . TRP A 1 113 ? 4.721 -3.513 -12.928 1.00 97.25 113 TRP A O 1
ATOM 921 N N . ALA A 1 114 ? 3.510 -1.642 -13.318 1.00 97.31 114 ALA A N 1
ATOM 922 C CA . ALA A 1 114 ? 2.199 -2.234 -13.098 1.00 97.31 114 ALA A CA 1
ATOM 923 C C . ALA A 1 114 ? 1.898 -3.371 -14.085 1.00 97.31 114 ALA A C 1
ATOM 925 O O . ALA A 1 114 ? 1.452 -4.436 -13.655 1.00 97.31 114 ALA A O 1
ATOM 926 N N . GLU A 1 115 ? 2.156 -3.197 -15.385 1.00 98.19 115 GLU A N 1
ATOM 927 C CA . GLU A 1 115 ? 1.907 -4.254 -16.372 1.00 98.19 115 GLU A CA 1
ATOM 928 C C . GLU A 1 115 ? 2.760 -5.491 -16.088 1.00 98.19 115 GLU A C 1
ATOM 930 O O . GLU A 1 115 ? 2.236 -6.605 -16.047 1.00 98.19 115 GLU A O 1
ATOM 935 N N . PHE A 1 116 ? 4.063 -5.317 -15.863 1.00 98.50 116 PHE A N 1
ATOM 936 C CA . PHE A 1 116 ? 4.971 -6.446 -15.660 1.00 98.50 116 PHE A CA 1
ATOM 937 C C . PHE A 1 116 ? 4.628 -7.185 -14.366 1.00 98.50 116 PHE A C 1
ATOM 939 O O . PHE A 1 116 ? 4.530 -8.413 -14.357 1.00 98.50 116 PHE A O 1
ATOM 946 N N . GLY A 1 117 ? 4.355 -6.444 -13.288 1.00 98.12 117 GLY A N 1
ATOM 947 C CA . GLY A 1 117 ? 3.945 -7.021 -12.014 1.00 98.12 117 GLY A CA 1
ATOM 948 C C . GLY A 1 117 ? 2.627 -7.793 -12.111 1.00 98.12 117 GLY A C 1
ATOM 949 O O . GLY A 1 117 ? 2.545 -8.935 -11.664 1.00 98.12 117 GLY A O 1
ATOM 950 N N . THR A 1 118 ? 1.603 -7.205 -12.736 1.00 97.94 118 THR A N 1
ATOM 951 C CA . THR A 1 118 ? 0.281 -7.846 -12.876 1.00 97.94 118 THR A CA 1
ATOM 952 C C . THR A 1 118 ? 0.301 -9.039 -13.833 1.00 97.94 118 THR A C 1
ATOM 954 O O . THR A 1 118 ? -0.376 -10.036 -13.578 1.00 97.94 118 THR A O 1
ATOM 957 N N . SER A 1 119 ? 1.112 -8.980 -14.892 1.00 98.12 119 SER A N 1
ATOM 958 C CA . SER A 1 119 ? 1.284 -10.080 -15.849 1.00 98.12 119 SER A CA 1
ATOM 959 C C . SER A 1 119 ? 2.004 -11.276 -15.235 1.00 98.12 119 SER A C 1
ATOM 961 O O . SER A 1 119 ? 1.687 -12.423 -15.554 1.00 98.12 119 SER A O 1
ATOM 963 N N . THR A 1 120 ? 2.975 -11.017 -14.357 1.00 98.44 120 THR A N 1
ATOM 964 C CA . THR A 1 120 ? 3.792 -12.072 -13.752 1.00 98.44 120 THR A CA 1
ATOM 965 C C . THR A 1 120 ? 3.164 -12.638 -12.493 1.00 98.44 120 THR A C 1
ATOM 967 O O . TH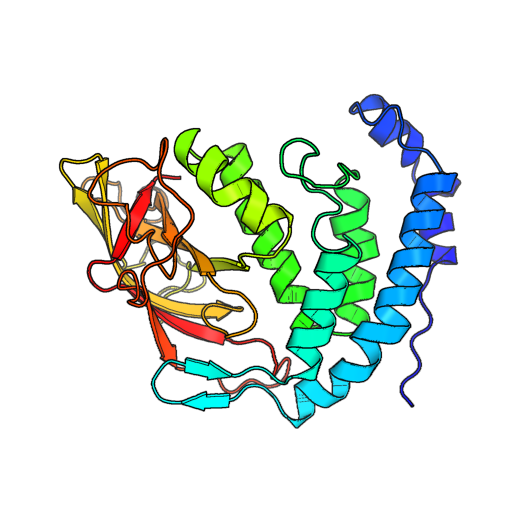R A 1 120 ? 3.127 -13.856 -12.373 1.00 98.44 120 THR A O 1
ATOM 970 N N . CYS A 1 121 ? 2.622 -11.808 -11.596 1.00 98.44 121 CYS A N 1
ATOM 971 C CA . CYS A 1 121 ? 1.928 -12.242 -10.383 1.00 98.44 121 CYS A CA 1
ATOM 972 C C . CYS A 1 121 ? 0.891 -11.211 -9.908 1.00 98.44 121 CYS A C 1
ATOM 974 O O . CYS A 1 121 ? 1.139 -10.425 -8.990 1.00 98.44 121 CYS A O 1
ATOM 976 N N . MET A 1 122 ? -0.315 -11.265 -10.486 1.00 97.94 122 MET A N 1
ATOM 977 C CA . MET A 1 122 ? -1.427 -10.369 -10.136 1.00 97.94 122 MET A CA 1
ATOM 978 C C . MET A 1 122 ? -1.754 -10.356 -8.635 1.00 97.94 122 MET A C 1
ATOM 980 O O . MET A 1 122 ? -2.062 -9.309 -8.078 1.00 97.94 122 MET A O 1
ATOM 984 N N . SER A 1 123 ? -1.708 -11.499 -7.945 1.00 98.12 123 SER A N 1
ATOM 985 C CA . SER A 1 123 ? -2.040 -11.537 -6.515 1.00 98.12 123 SER A CA 1
ATOM 986 C C . SER A 1 123 ? -1.029 -10.791 -5.645 1.00 98.12 123 SER A C 1
ATOM 988 O O . SER A 1 123 ? -1.441 -10.144 -4.683 1.00 98.12 123 SER A O 1
ATOM 990 N N . LEU A 1 124 ? 0.269 -10.860 -5.976 1.00 98.62 124 LEU A N 1
ATOM 991 C CA . LEU A 1 124 ? 1.304 -10.145 -5.228 1.00 98.62 124 LEU A CA 1
ATOM 992 C C . LEU A 1 124 ? 1.339 -8.667 -5.614 1.00 98.62 124 LEU A C 1
ATOM 994 O O . LEU A 1 124 ? 1.429 -7.829 -4.724 1.00 98.62 124 LEU A O 1
ATOM 998 N N . SER A 1 125 ? 1.222 -8.340 -6.906 1.00 98.00 125 SER A N 1
ATOM 999 C CA . SER A 1 125 ? 1.382 -6.970 -7.415 1.00 98.00 125 SER A CA 1
ATOM 1000 C C . SER A 1 125 ? 0.406 -5.964 -6.800 1.00 98.00 125 SER A C 1
ATOM 1002 O O . SER A 1 125 ? 0.690 -4.768 -6.746 1.00 98.00 125 SER A O 1
ATOM 1004 N N . VAL A 1 126 ? -0.746 -6.436 -6.320 1.00 97.50 126 VAL A N 1
ATOM 1005 C CA . VAL A 1 126 ? -1.781 -5.591 -5.719 1.00 97.50 126 VAL A CA 1
ATOM 1006 C C . VAL A 1 126 ? -1.344 -4.990 -4.379 1.00 97.50 126 VAL A C 1
ATOM 1008 O O . VAL A 1 126 ? -1.703 -3.848 -4.103 1.00 97.50 126 VAL A O 1
ATOM 1011 N N . LEU A 1 127 ? -0.555 -5.699 -3.563 1.00 98.31 127 LEU A N 1
ATOM 1012 C CA . LEU A 1 127 ? -0.090 -5.187 -2.266 1.00 98.31 127 LEU A CA 1
ATOM 1013 C C . LEU A 1 127 ? 0.757 -3.907 -2.414 1.00 98.31 127 LEU A C 1
ATOM 1015 O O . LEU A 1 127 ? 0.339 -2.868 -1.904 1.00 98.31 127 LEU A O 1
ATOM 1019 N N . PRO A 1 128 ? 1.893 -3.910 -3.138 1.00 97.31 128 PRO A N 1
ATOM 1020 C CA . PRO A 1 128 ? 2.679 -2.697 -3.328 1.00 97.31 128 PRO A CA 1
ATOM 1021 C C . PRO A 1 128 ? 1.923 -1.597 -4.081 1.00 97.31 128 PRO A C 1
ATOM 1023 O O . PRO A 1 128 ? 2.141 -0.422 -3.799 1.00 97.31 128 PRO A O 1
ATOM 1026 N N . ALA A 1 129 ? 1.000 -1.932 -4.990 1.00 96.62 129 ALA A N 1
ATOM 1027 C CA . ALA A 1 129 ? 0.158 -0.926 -5.639 1.00 96.62 129 ALA A CA 1
ATOM 1028 C C . ALA A 1 129 ? -0.763 -0.200 -4.636 1.00 96.62 129 ALA A C 1
ATOM 1030 O O . ALA A 1 129 ? -0.860 1.027 -4.660 1.00 96.62 129 ALA A O 1
ATOM 1031 N N . LEU A 1 130 ? -1.405 -0.936 -3.720 1.00 97.81 130 LEU A N 1
ATOM 1032 C CA . LEU A 1 130 ? -2.244 -0.355 -2.666 1.00 97.81 130 LEU A CA 1
ATOM 1033 C C . LEU A 1 130 ? -1.424 0.458 -1.665 1.00 97.81 130 LEU A C 1
ATOM 1035 O O . LEU A 1 130 ? -1.820 1.572 -1.323 1.00 97.81 130 LEU A O 1
ATOM 1039 N N . THR A 1 131 ? -0.274 -0.065 -1.237 1.00 98.44 131 THR A N 1
ATOM 1040 C CA . THR A 1 131 ? 0.639 0.640 -0.331 1.00 98.44 131 THR A CA 1
ATOM 1041 C C . THR A 1 131 ? 1.082 1.976 -0.924 1.00 98.44 131 THR A C 1
ATOM 1043 O O . THR A 1 131 ? 0.998 3.000 -0.247 1.00 98.44 131 THR A O 1
ATOM 1046 N N . ASN A 1 132 ? 1.451 1.996 -2.208 1.00 96.56 132 ASN A N 1
ATOM 1047 C CA . ASN A 1 132 ? 1.810 3.226 -2.909 1.00 96.56 132 ASN A CA 1
ATOM 1048 C C . ASN A 1 132 ? 0.634 4.207 -3.020 1.00 96.56 132 ASN A C 1
ATOM 1050 O O . ASN A 1 132 ? 0.806 5.394 -2.757 1.00 96.56 132 ASN A O 1
ATOM 1054 N N . GLY A 1 133 ? -0.580 3.729 -3.305 1.00 96.75 133 GLY A N 1
ATOM 1055 C CA . GLY A 1 133 ? -1.770 4.585 -3.299 1.00 96.75 133 GLY A CA 1
ATOM 1056 C C . GLY A 1 133 ? -2.044 5.222 -1.929 1.00 96.75 133 GLY A C 1
ATOM 1057 O O . GLY A 1 133 ? -2.363 6.409 -1.844 1.00 96.75 133 GLY A O 1
ATOM 1058 N N . VAL A 1 134 ? -1.873 4.466 -0.838 1.00 98.50 134 VAL A N 1
ATOM 1059 C CA . VAL A 1 134 ? -1.989 4.999 0.531 1.00 98.50 134 VAL A CA 1
ATOM 1060 C C . VAL A 1 134 ? -0.902 6.033 0.819 1.00 98.50 134 VAL A C 1
ATOM 1062 O O . VAL A 1 134 ? -1.208 7.094 1.363 1.00 98.50 134 VAL A O 1
ATOM 1065 N N . TYR A 1 135 ? 0.342 5.750 0.428 1.00 98.25 135 TYR A N 1
ATOM 1066 C CA . TYR A 1 135 ? 1.462 6.682 0.541 1.00 98.25 135 TYR A CA 1
ATOM 1067 C C . TYR A 1 135 ? 1.182 8.004 -0.188 1.00 98.25 135 TYR A C 1
ATOM 1069 O O . TYR A 1 135 ? 1.323 9.071 0.406 1.00 98.25 135 TYR A O 1
ATOM 1077 N N . GLU A 1 136 ? 0.729 7.952 -1.441 1.00 96.81 136 GLU A N 1
ATOM 1078 C CA . GLU A 1 136 ? 0.437 9.146 -2.240 1.00 96.81 136 GLU A CA 1
ATOM 1079 C C . GLU A 1 136 ? -0.663 10.009 -1.615 1.00 96.81 136 GLU A C 1
ATOM 1081 O O . GLU A 1 136 ? -0.529 11.233 -1.532 1.00 96.81 136 GLU A O 1
ATOM 1086 N N . VAL A 1 137 ? -1.746 9.382 -1.142 1.00 98.12 137 VAL A N 1
ATOM 1087 C CA . VAL A 1 137 ? -2.834 10.093 -0.458 1.00 98.12 137 VAL A CA 1
ATOM 1088 C C . VAL A 1 137 ? -2.324 10.744 0.824 1.00 98.12 137 VAL A C 1
ATOM 1090 O O . VAL A 1 137 ? -2.599 11.922 1.056 1.00 98.12 137 VAL A O 1
ATOM 1093 N N . LEU A 1 138 ? -1.553 10.009 1.629 1.00 98.38 138 LEU A N 1
ATOM 1094 C CA . LEU A 1 138 ? -0.976 10.517 2.868 1.00 98.38 138 LEU A CA 1
ATOM 1095 C C . LEU A 1 138 ? -0.059 11.716 2.614 1.00 98.38 138 LEU A C 1
ATOM 1097 O O . LEU A 1 138 ? -0.250 12.757 3.230 1.00 98.38 138 LEU A O 1
ATOM 1101 N N . VAL A 1 139 ? 0.914 11.593 1.710 1.00 97.75 139 VAL A N 1
ATOM 1102 C CA . VAL A 1 139 ? 1.892 12.657 1.427 1.00 97.75 139 VAL A CA 1
ATOM 1103 C C . VAL A 1 139 ? 1.211 13.914 0.892 1.00 97.75 139 VAL A C 1
ATOM 1105 O O . VAL A 1 139 ? 1.622 15.030 1.202 1.00 97.75 139 VAL A O 1
ATOM 1108 N N . LYS A 1 140 ? 0.157 13.753 0.089 1.00 97.56 140 LYS A N 1
ATOM 1109 C CA . LYS A 1 140 ? -0.522 14.881 -0.549 1.00 97.56 140 LYS A CA 1
ATOM 1110 C C . LYS A 1 140 ? -1.530 15.585 0.355 1.00 97.56 140 LYS A C 1
ATOM 1112 O O . LYS A 1 140 ? -1.737 16.790 0.201 1.00 97.56 140 LYS A O 1
ATOM 1117 N N . HIS A 1 141 ? -2.208 14.840 1.223 1.00 98.06 141 HIS A N 1
ATOM 1118 C CA . HIS A 1 141 ? -3.368 15.346 1.958 1.00 98.06 141 HIS A CA 1
ATOM 1119 C C . HIS A 1 141 ? -3.207 15.303 3.474 1.00 98.06 141 HIS A C 1
ATOM 1121 O O . HIS A 1 141 ? -3.806 16.134 4.146 1.00 98.06 141 HIS A O 1
ATOM 1127 N N . GLY A 1 142 ? -2.375 14.402 3.994 1.00 97.38 142 GLY A N 1
ATOM 1128 C CA . GLY A 1 142 ? -2.213 14.194 5.422 1.00 97.38 142 GLY A CA 1
ATOM 1129 C C . GLY A 1 142 ? -1.562 15.365 6.150 1.00 97.38 142 GLY A C 1
ATOM 1130 O O . GLY A 1 142 ? -0.823 16.183 5.596 1.00 97.38 142 GLY A O 1
ATOM 1131 N N . LYS A 1 143 ? -1.808 15.418 7.459 1.00 96.94 143 LYS A N 1
ATOM 1132 C CA . LYS A 1 143 ? -1.097 16.329 8.358 1.00 96.94 143 LYS A CA 1
ATOM 1133 C C . LYS A 1 143 ? 0.382 15.962 8.443 1.00 96.94 143 LYS A C 1
ATOM 1135 O O . LYS A 1 143 ? 0.756 14.798 8.316 1.00 96.94 143 LYS A O 1
ATOM 1140 N N . LYS A 1 144 ? 1.214 16.966 8.728 1.00 97.31 144 LYS A N 1
ATOM 1141 C CA . LYS A 1 144 ? 2.672 16.815 8.781 1.00 97.31 144 LYS A CA 1
ATOM 1142 C C . LYS A 1 144 ? 3.122 15.691 9.722 1.00 97.31 144 LYS A C 1
ATOM 1144 O O . LYS A 1 144 ? 3.969 14.900 9.341 1.00 97.31 144 LYS A O 1
ATOM 1149 N N . ASP A 1 145 ? 2.538 15.595 10.912 1.00 97.38 145 ASP A N 1
ATOM 1150 C CA . ASP A 1 145 ? 2.887 14.562 11.892 1.00 97.38 145 ASP A CA 1
ATOM 1151 C C . ASP A 1 145 ? 2.521 13.143 11.423 1.00 97.38 145 ASP A C 1
ATOM 1153 O O . ASP A 1 145 ? 3.240 12.197 11.730 1.00 97.38 145 ASP A O 1
ATOM 1157 N N . LEU A 1 146 ? 1.452 12.986 10.631 1.00 98.38 146 LEU A N 1
ATOM 1158 C CA . LEU A 1 146 ? 1.116 11.710 9.993 1.00 98.38 146 LEU A CA 1
ATOM 1159 C C . LEU A 1 146 ? 2.105 11.362 8.875 1.00 98.38 146 LEU A C 1
ATOM 1161 O O . LEU A 1 146 ? 2.533 10.214 8.779 1.00 98.38 146 LEU A O 1
ATOM 1165 N N . ILE A 1 147 ? 2.466 12.339 8.037 1.00 98.50 147 ILE A N 1
ATOM 1166 C CA . ILE A 1 147 ? 3.448 12.148 6.960 1.00 98.50 147 ILE A CA 1
ATOM 1167 C C . ILE A 1 147 ? 4.785 11.723 7.569 1.00 98.50 147 ILE A C 1
ATOM 1169 O O . ILE A 1 147 ? 5.293 10.660 7.226 1.00 98.50 147 ILE A O 1
ATOM 1173 N N . ASP A 1 148 ? 5.295 12.490 8.535 1.00 98.00 148 ASP A N 1
ATOM 1174 C CA . ASP A 1 148 ? 6.574 12.223 9.197 1.00 98.00 148 ASP A CA 1
ATOM 1175 C C . ASP A 1 148 ? 6.619 10.817 9.835 1.00 98.00 148 ASP A C 1
ATOM 1177 O O . ASP A 1 148 ? 7.670 10.177 9.842 1.00 98.00 148 ASP A O 1
ATOM 1181 N N . TYR A 1 149 ? 5.491 10.327 10.366 1.00 98.56 149 TYR A N 1
ATOM 1182 C CA . TYR A 1 149 ? 5.412 9.031 11.049 1.00 98.56 149 TYR A CA 1
ATOM 1183 C C . TYR A 1 149 ? 5.241 7.839 10.090 1.00 98.56 149 TYR A C 1
ATOM 1185 O O . TYR A 1 149 ? 5.862 6.792 10.263 1.00 98.56 149 TYR A O 1
ATOM 1193 N N . PHE A 1 150 ? 4.382 7.952 9.074 1.00 98.62 150 PHE A N 1
ATOM 1194 C CA . PHE A 1 150 ? 4.009 6.801 8.240 1.00 98.62 150 PHE A CA 1
ATOM 1195 C C . PHE A 1 150 ? 4.725 6.753 6.885 1.00 98.62 150 PHE A C 1
ATOM 1197 O O . PHE A 1 150 ? 4.903 5.659 6.347 1.00 98.62 150 PHE A O 1
ATOM 1204 N N . ALA A 1 151 ? 5.128 7.895 6.316 1.00 98.25 151 ALA A N 1
ATOM 1205 C CA . ALA A 1 151 ? 5.511 7.975 4.907 1.00 98.25 151 ALA A CA 1
ATOM 1206 C C . ALA A 1 151 ? 6.733 7.116 4.564 1.00 98.25 151 ALA A C 1
ATOM 1208 O O . ALA A 1 151 ? 6.685 6.394 3.575 1.00 98.25 151 ALA A O 1
ATOM 1209 N N . THR A 1 152 ? 7.786 7.122 5.385 1.00 97.75 152 THR A N 1
ATOM 1210 C CA . THR A 1 152 ? 9.004 6.334 5.119 1.00 97.75 152 THR A CA 1
ATOM 1211 C C . THR A 1 152 ? 8.741 4.827 5.123 1.00 97.75 152 THR A C 1
ATOM 1213 O O . THR A 1 152 ? 9.193 4.129 4.221 1.00 97.75 152 THR A O 1
ATOM 1216 N N . ASN A 1 153 ? 7.978 4.312 6.096 1.00 98.44 153 ASN A N 1
ATOM 1217 C CA . ASN A 1 153 ? 7.681 2.874 6.170 1.00 98.44 153 ASN A CA 1
ATOM 1218 C C . ASN A 1 153 ? 6.700 2.417 5.079 1.00 98.44 153 ASN A C 1
ATOM 1220 O O . ASN A 1 153 ? 6.769 1.272 4.640 1.00 98.44 153 ASN A O 1
ATOM 1224 N N . LEU A 1 154 ? 5.782 3.291 4.651 1.00 98.56 154 LEU A N 1
ATOM 1225 C CA . LEU A 1 154 ? 4.904 3.018 3.511 1.00 98.56 154 LEU A CA 1
ATOM 1226 C C . LEU A 1 154 ? 5.674 3.074 2.186 1.00 98.56 154 LEU A C 1
ATOM 1228 O O . LEU A 1 154 ? 5.488 2.201 1.349 1.00 98.56 154 LEU A O 1
ATOM 1232 N N . ALA A 1 155 ? 6.559 4.060 2.014 1.00 97.88 155 ALA A N 1
ATOM 1233 C CA . ALA A 1 155 ? 7.392 4.210 0.822 1.00 97.88 155 ALA A CA 1
ATOM 1234 C C . ALA A 1 155 ? 8.290 2.992 0.596 1.00 97.88 155 ALA A C 1
ATOM 1236 O O . ALA A 1 155 ? 8.381 2.494 -0.519 1.00 97.88 155 ALA A O 1
ATOM 1237 N N . SER A 1 156 ? 8.942 2.495 1.651 1.00 96.19 156 SER A N 1
ATOM 1238 C CA . SER A 1 156 ? 9.802 1.313 1.553 1.00 96.19 156 SER A CA 1
ATOM 1239 C C . SER A 1 156 ? 9.024 0.005 1.397 1.00 96.19 156 SER A C 1
ATOM 1241 O O . SER A 1 156 ? 9.603 -0.994 0.986 1.00 96.19 156 SER A O 1
ATOM 1243 N N . GLY A 1 157 ? 7.733 -0.016 1.739 1.00 97.38 157 GLY A N 1
ATOM 1244 C CA . GLY A 1 157 ? 6.922 -1.230 1.796 1.00 97.38 157 GLY A CA 1
ATOM 1245 C C . GLY A 1 157 ? 7.094 -2.052 3.079 1.00 97.38 157 GLY A C 1
ATOM 1246 O O . GLY A 1 157 ? 6.444 -3.092 3.205 1.00 97.38 157 GLY A O 1
ATOM 1247 N N . GLU A 1 158 ? 7.905 -1.596 4.044 1.00 97.94 158 GLU A N 1
ATOM 1248 C CA . GLU A 1 158 ? 8.047 -2.234 5.367 1.00 97.94 158 GLU A CA 1
ATOM 1249 C C . GLU A 1 158 ? 6.706 -2.278 6.112 1.00 97.94 158 GLU A C 1
ATOM 1251 O O . GLU A 1 158 ? 6.388 -3.252 6.803 1.00 97.94 158 GLU A O 1
ATOM 1256 N N . TRP A 1 159 ? 5.889 -1.234 5.942 1.00 98.69 159 TRP A N 1
ATOM 1257 C CA . TRP A 1 159 ? 4.478 -1.226 6.314 1.00 98.69 159 TRP A CA 1
ATOM 1258 C C . TRP A 1 159 ? 3.611 -1.236 5.059 1.00 98.69 159 TRP A C 1
ATOM 1260 O O . TRP A 1 159 ? 3.903 -0.569 4.070 1.00 98.69 159 TRP A O 1
ATOM 1270 N N . ALA A 1 160 ? 2.513 -1.982 5.119 1.00 98.69 160 ALA A N 1
ATOM 1271 C CA . ALA A 1 160 ? 1.551 -2.053 4.029 1.00 98.69 160 ALA A CA 1
ATOM 1272 C C . ALA A 1 160 ? 0.497 -0.948 4.140 1.00 98.69 160 ALA A C 1
ATOM 1274 O O . ALA A 1 160 ? 0.242 -0.420 5.226 1.00 98.69 160 ALA A O 1
ATOM 1275 N N . GLY A 1 161 ? -0.167 -0.648 3.027 1.00 98.62 161 GLY A N 1
ATOM 1276 C CA . GLY A 1 161 ? -1.333 0.225 2.980 1.00 98.62 161 GLY A CA 1
ATOM 1277 C C . GLY A 1 161 ? -2.524 -0.451 2.306 1.00 98.62 161 GLY A C 1
ATOM 1278 O O . GLY A 1 161 ? -2.367 -1.220 1.362 1.00 98.62 161 GLY A O 1
ATOM 1279 N N . THR A 1 162 ? -3.730 -0.143 2.777 1.00 98.81 162 THR A N 1
ATOM 1280 C CA . THR A 1 162 ? -4.982 -0.570 2.143 1.00 98.81 162 THR A CA 1
ATOM 1281 C C . THR A 1 162 ? -6.079 0.487 2.279 1.00 98.81 162 THR A C 1
ATOM 1283 O O . THR A 1 162 ? -5.985 1.424 3.074 1.00 98.81 162 THR A O 1
ATOM 1286 N N . MET A 1 163 ? -7.144 0.330 1.497 1.00 98.12 163 MET A N 1
ATOM 1287 C CA . MET A 1 163 ? -8.279 1.239 1.430 1.00 98.12 163 MET A CA 1
ATOM 1288 C C . MET A 1 163 ? -9.577 0.538 1.859 1.00 98.12 163 MET A C 1
ATOM 1290 O O . MET A 1 163 ? -9.986 -0.466 1.284 1.00 98.12 163 MET A O 1
ATOM 1294 N N . CYS A 1 164 ? -10.253 1.116 2.848 1.00 98.12 164 CYS A N 1
ATOM 1295 C CA . CYS A 1 164 ? -11.424 0.599 3.548 1.00 98.12 164 CYS A CA 1
ATOM 1296 C C . CYS A 1 164 ? -12.685 1.422 3.217 1.00 98.12 164 CYS A C 1
ATOM 1298 O O . CYS A 1 164 ? -13.078 2.319 3.969 1.00 98.12 164 CYS A O 1
ATOM 1300 N N . LEU A 1 165 ? -13.316 1.131 2.074 1.00 97.25 165 LEU A N 1
ATOM 1301 C CA . LEU A 1 165 ? -14.431 1.923 1.528 1.00 97.25 165 LEU A CA 1
ATOM 1302 C C . LEU A 1 165 ? -15.782 1.223 1.719 1.00 97.25 165 LEU A C 1
ATOM 1304 O O . LEU A 1 165 ? -16.645 1.719 2.447 1.00 97.25 165 LEU A O 1
ATOM 1308 N N . THR A 1 166 ? -15.926 0.080 1.051 1.00 96.44 166 THR A N 1
ATOM 1309 C CA . THR A 1 166 ? -17.169 -0.668 0.836 1.00 96.44 166 THR A CA 1
ATOM 1310 C C . THR A 1 166 ? -17.705 -1.307 2.111 1.00 96.44 166 THR A C 1
ATOM 1312 O O . THR A 1 166 ? -16.942 -1.813 2.933 1.00 96.44 166 THR A O 1
ATOM 1315 N N . GLU A 1 167 ? -19.028 -1.337 2.244 1.00 97.81 167 GLU A N 1
ATOM 1316 C CA . GLU A 1 167 ? -19.746 -2.066 3.295 1.00 97.81 167 GLU A CA 1
ATOM 1317 C C . GLU A 1 167 ? -20.713 -3.074 2.659 1.00 97.81 167 GLU A C 1
ATOM 1319 O O . GLU A 1 167 ? -21.113 -2.875 1.510 1.00 97.81 167 GLU A O 1
ATOM 1324 N N . PRO A 1 168 ? -21.168 -4.119 3.379 1.00 93.88 168 PRO A N 1
ATOM 1325 C CA . PRO A 1 168 ? -22.046 -5.144 2.799 1.00 93.88 168 PRO A CA 1
ATOM 1326 C C . PRO A 1 168 ? -23.326 -4.601 2.145 1.00 93.88 168 PRO A C 1
ATOM 1328 O O . PRO A 1 168 ? -23.866 -5.211 1.227 1.00 93.88 168 PRO A O 1
ATOM 1331 N N . HIS A 1 169 ? -23.813 -3.449 2.612 1.00 93.62 169 HIS A N 1
ATOM 1332 C CA . HIS A 1 169 ? -24.990 -2.761 2.081 1.00 93.62 169 HIS A CA 1
ATOM 1333 C C . HIS A 1 169 ? -24.648 -1.548 1.193 1.00 93.62 169 HIS A C 1
ATOM 1335 O O . HIS A 1 169 ? -25.563 -0.929 0.660 1.00 93.62 169 HIS A O 1
ATOM 1341 N N . ALA A 1 170 ? -23.363 -1.205 1.028 1.00 91.62 170 ALA A N 1
ATOM 1342 C CA . ALA A 1 170 ? -22.889 0.018 0.379 1.00 91.62 170 ALA A CA 1
ATOM 1343 C C . ALA A 1 170 ? -21.660 -0.260 -0.511 1.00 91.62 170 ALA A C 1
ATOM 1345 O O . ALA A 1 170 ? -20.517 -0.189 -0.058 1.00 91.62 170 ALA A O 1
ATOM 1346 N N . GLY A 1 171 ? -21.916 -0.590 -1.783 1.00 88.50 171 GLY A N 1
ATOM 1347 C CA . GLY A 1 171 ? -20.904 -0.748 -2.836 1.00 88.50 171 GLY A CA 1
ATOM 1348 C C . GLY A 1 171 ? -20.783 0.502 -3.702 1.00 88.50 171 GLY A C 1
ATOM 1349 O O . GLY A 1 171 ? -20.087 1.449 -3.355 1.00 88.50 171 GLY A O 1
ATOM 1350 N N . THR A 1 172 ? -21.487 0.519 -4.837 1.00 90.19 172 THR A N 1
ATOM 1351 C CA . THR A 1 172 ? -21.493 1.667 -5.762 1.00 90.19 172 THR A CA 1
ATOM 1352 C C . THR A 1 172 ? -22.013 2.950 -5.108 1.00 90.19 172 THR A C 1
ATOM 1354 O O . THR A 1 172 ? -21.507 4.031 -5.399 1.00 90.19 172 THR A O 1
ATOM 1357 N N . ASP A 1 173 ? -23.003 2.841 -4.217 1.00 92.25 173 ASP A N 1
ATOM 1358 C CA . ASP A 1 173 ? -23.492 3.969 -3.426 1.00 92.25 173 ASP A CA 1
ATOM 1359 C C . ASP A 1 173 ? -22.783 4.017 -2.068 1.00 92.25 173 ASP A C 1
ATOM 1361 O O . ASP A 1 173 ? -23.229 3.430 -1.085 1.00 92.25 173 ASP A O 1
ATOM 1365 N N . LEU A 1 174 ? -21.658 4.731 -2.014 1.00 91.81 174 LEU A N 1
ATOM 1366 C CA . LEU A 1 174 ? -20.941 4.969 -0.760 1.00 91.81 174 LEU A CA 1
ATOM 1367 C C . LEU A 1 174 ? -21.668 5.966 0.154 1.00 91.81 174 LEU A C 1
ATOM 1369 O O . LEU A 1 174 ? -21.335 6.061 1.329 1.00 91.81 174 LEU A O 1
ATOM 1373 N N . GLY A 1 175 ? -22.669 6.712 -0.330 1.00 91.50 175 GLY A N 1
ATOM 1374 C CA . GLY A 1 175 ? -23.372 7.711 0.482 1.00 91.50 175 GLY A CA 1
ATOM 1375 C C . GLY A 1 175 ? -24.118 7.108 1.675 1.00 91.50 175 GLY A C 1
ATOM 1376 O O . GLY A 1 175 ? -24.346 7.786 2.681 1.00 91.50 175 GLY A O 1
ATOM 1377 N N . ILE A 1 176 ? -24.454 5.822 1.584 1.00 93.94 176 ILE A N 1
ATOM 1378 C CA . ILE A 1 176 ? -25.218 5.086 2.591 1.00 93.94 176 ILE A CA 1
ATOM 1379 C C . ILE A 1 176 ? -24.352 4.290 3.572 1.00 93.94 176 ILE A C 1
ATOM 1381 O O . ILE A 1 176 ? -24.922 3.584 4.395 1.00 93.94 176 ILE A O 1
ATOM 1385 N N . ILE A 1 177 ? -23.018 4.438 3.550 1.00 96.62 177 ILE A N 1
ATOM 1386 C CA . ILE A 1 177 ? -22.156 3.795 4.556 1.00 96.62 177 ILE A CA 1
ATOM 1387 C C . ILE A 1 177 ? -22.595 4.151 5.985 1.00 96.62 177 ILE A C 1
ATOM 1389 O O . ILE A 1 177 ? -23.060 5.270 6.250 1.00 96.62 177 ILE A O 1
ATOM 1393 N N . ALA A 1 178 ? -22.413 3.205 6.902 1.00 96.06 178 ALA A N 1
ATOM 1394 C CA . ALA A 1 178 ? -22.770 3.311 8.311 1.00 96.06 178 ALA A CA 1
ATOM 1395 C C . ALA A 1 178 ? -21.551 3.394 9.244 1.00 96.06 178 ALA A C 1
ATOM 1397 O O . ALA A 1 178 ? -21.724 3.728 10.419 1.00 96.06 178 ALA A O 1
ATOM 1398 N N . THR A 1 179 ? -20.332 3.121 8.755 1.00 98.06 179 THR A N 1
ATOM 1399 C CA . THR A 1 179 ? -19.108 3.322 9.549 1.00 98.06 179 THR A CA 1
ATOM 1400 C C . THR A 1 179 ? -19.034 4.773 10.013 1.00 98.06 179 THR A C 1
ATOM 1402 O O . THR A 1 179 ? -19.096 5.704 9.203 1.00 98.06 179 THR A O 1
ATOM 1405 N N . ARG A 1 180 ? -18.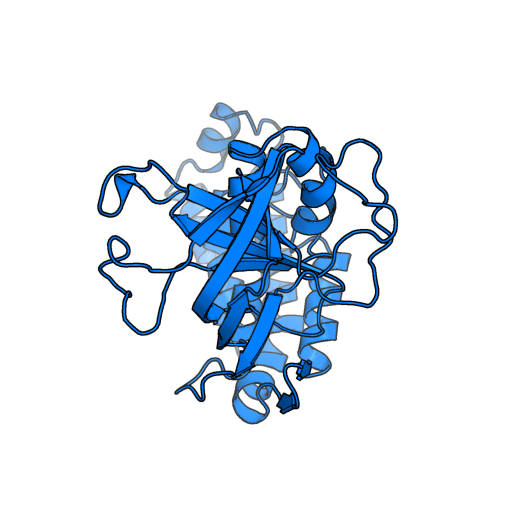886 4.961 11.324 1.00 97.50 180 ARG A N 1
ATOM 1406 C CA . ARG A 1 180 ? -18.826 6.273 11.973 1.00 97.50 180 ARG A CA 1
ATOM 1407 C C . ARG A 1 180 ? -17.438 6.550 12.533 1.00 97.50 180 ARG A C 1
ATOM 1409 O O . ARG A 1 180 ? -16.698 5.616 12.836 1.00 97.50 180 ARG A O 1
ATOM 1416 N N . ALA A 1 181 ? -17.122 7.828 12.684 1.00 98.31 181 ALA A N 1
ATOM 1417 C CA . ALA A 1 181 ? -15.909 8.316 13.320 1.00 98.31 181 ALA A CA 1
ATOM 1418 C C . ALA A 1 181 ? -16.284 9.342 14.397 1.00 98.31 181 ALA A C 1
ATOM 1420 O O . ALA A 1 181 ? -16.625 10.482 14.082 1.00 98.31 181 ALA A O 1
ATOM 1421 N N . ASP A 1 182 ? -16.228 8.935 15.663 1.00 97.88 182 ASP A N 1
ATOM 1422 C CA . ASP A 1 182 ? -16.594 9.771 16.804 1.00 97.88 182 ASP A CA 1
ATOM 1423 C C . ASP A 1 182 ? -15.376 10.613 17.254 1.00 97.88 182 ASP A C 1
ATOM 1425 O O . ASP A 1 182 ? -14.348 10.040 17.637 1.00 97.88 182 ASP A O 1
ATOM 1429 N N . PRO A 1 183 ? -15.433 11.960 17.197 1.00 97.81 183 PRO A N 1
ATOM 1430 C CA . PRO A 1 183 ? -14.296 12.828 17.509 1.00 97.81 183 PRO A CA 1
ATOM 1431 C C . PRO A 1 183 ? -13.930 12.771 18.994 1.00 97.81 183 PRO A C 1
ATOM 1433 O O . PRO A 1 183 ? -14.807 12.695 19.855 1.00 97.81 183 PRO A O 1
ATOM 1436 N N . GLN A 1 184 ? -12.634 12.842 19.288 1.00 98.06 184 GLN A N 1
ATOM 1437 C CA . GLN A 1 184 ? -12.077 12.829 20.640 1.00 98.06 184 GLN A CA 1
ATOM 1438 C C . GLN A 1 184 ? -11.501 14.200 21.021 1.00 98.06 184 GLN A C 1
ATOM 1440 O O . GLN A 1 184 ? -11.153 15.008 20.158 1.00 98.06 184 GLN A O 1
ATOM 1445 N N . GLU A 1 185 ? -11.365 14.462 22.325 1.00 97.38 185 GLU A N 1
ATOM 1446 C CA . GLU A 1 185 ? -10.813 15.729 22.838 1.00 97.38 185 GLU A CA 1
ATOM 1447 C C . GLU A 1 185 ? -9.345 15.953 22.437 1.00 97.38 185 GLU A C 1
ATOM 1449 O O . GLU A 1 185 ? -8.904 17.093 22.314 1.00 97.38 185 GLU A O 1
ATOM 1454 N N . ASP A 1 186 ? -8.595 14.875 22.193 1.00 96.31 186 ASP A N 1
ATOM 1455 C CA . ASP A 1 186 ? -7.182 14.908 21.801 1.00 96.31 186 ASP A CA 1
ATOM 1456 C C . ASP A 1 186 ? -6.962 15.121 20.289 1.00 96.31 186 ASP A C 1
ATOM 1458 O O . ASP A 1 186 ? -5.824 15.148 19.819 1.00 96.31 186 ASP A O 1
ATOM 1462 N N . GLY A 1 187 ? -8.044 15.285 19.519 1.00 95.69 187 GLY A N 1
ATOM 1463 C CA . GLY A 1 187 ? -8.011 15.483 18.071 1.00 95.69 187 GLY A CA 1
ATOM 1464 C C . GLY A 1 187 ? -7.964 14.196 17.242 1.00 95.69 187 GLY A C 1
ATOM 1465 O O . GLY A 1 187 ? -7.936 14.284 16.010 1.00 95.69 187 GLY A O 1
ATOM 1466 N N . THR A 1 188 ? -7.978 13.022 17.880 1.00 98.25 188 THR A N 1
ATOM 1467 C CA . THR A 1 188 ? -8.188 11.732 17.207 1.00 98.25 188 THR A CA 1
ATOM 1468 C C . THR A 1 188 ? -9.676 11.422 17.028 1.00 98.25 188 THR A C 1
ATOM 1470 O O . THR A 1 188 ? -10.555 12.184 17.439 1.00 98.25 188 THR A O 1
ATOM 1473 N N . TYR A 1 189 ? -9.966 10.297 16.381 1.00 98.56 189 TYR A N 1
ATOM 1474 C CA . TYR A 1 189 ? -11.309 9.763 16.198 1.00 98.56 189 TYR A CA 1
ATOM 1475 C C . TYR A 1 189 ? -11.366 8.308 16.657 1.00 98.56 189 TYR A C 1
ATOM 1477 O O . TYR A 1 189 ? -10.387 7.571 16.532 1.00 98.56 189 TYR A O 1
ATOM 1485 N N . ARG A 1 190 ? -12.536 7.888 17.143 1.00 98.50 190 ARG A N 1
ATOM 1486 C CA . ARG A 1 190 ? -12.878 6.485 17.397 1.00 98.50 190 ARG A CA 1
ATOM 1487 C C . ARG A 1 190 ? -13.752 5.988 16.264 1.00 98.50 190 ARG A C 1
ATOM 1489 O O . ARG A 1 190 ? -14.865 6.475 16.075 1.00 98.50 190 ARG A O 1
ATOM 1496 N N . LEU A 1 191 ? -13.226 5.061 15.476 1.00 98.69 191 LEU A N 1
ATOM 1497 C CA . LEU A 1 191 ? -13.951 4.493 14.354 1.00 98.69 191 LEU A CA 1
ATOM 1498 C C . LEU A 1 191 ? -14.667 3.217 14.774 1.00 98.69 191 LEU A C 1
ATOM 1500 O O . LEU A 1 191 ? -14.087 2.342 15.415 1.00 98.69 191 LEU A O 1
ATOM 1504 N N . THR A 1 192 ? -15.928 3.103 14.366 1.00 98.69 192 THR A N 1
ATOM 1505 C CA . THR A 1 192 ? -16.722 1.889 14.554 1.00 98.69 192 THR A CA 1
ATOM 1506 C C . THR A 1 192 ? -17.504 1.565 13.295 1.00 98.69 192 THR A C 1
ATOM 1508 O O . THR A 1 192 ? -18.233 2.411 12.768 1.00 98.69 192 THR A O 1
ATOM 1511 N N . GLY A 1 193 ? -17.393 0.325 12.833 1.00 98.12 193 GLY A N 1
ATOM 1512 C CA . GLY A 1 193 ? -18.099 -0.144 11.649 1.00 98.12 193 GLY A CA 1
ATOM 1513 C C . GLY A 1 193 ? -17.525 -1.442 11.104 1.00 98.12 193 GLY A C 1
ATOM 1514 O O . GLY A 1 193 ? -16.667 -2.073 11.717 1.00 98.12 193 GLY A O 1
ATOM 1515 N N . SER A 1 194 ? -18.012 -1.835 9.933 1.00 98.06 194 SER A N 1
ATOM 1516 C CA . SER A 1 194 ? -17.539 -3.018 9.225 1.00 98.06 194 SER A CA 1
ATOM 1517 C C . SER A 1 194 ? -17.403 -2.702 7.744 1.00 98.06 194 SER A C 1
ATOM 1519 O O . SER A 1 194 ? -18.276 -2.064 7.154 1.00 98.06 194 SER A O 1
ATOM 1521 N N . LYS A 1 195 ? -16.294 -3.140 7.162 1.00 98.56 195 LYS A N 1
ATOM 1522 C CA . LYS A 1 195 ? -15.934 -2.978 5.759 1.00 98.56 195 LYS A CA 1
ATOM 1523 C C . LYS A 1 195 ? -15.756 -4.352 5.129 1.00 98.56 195 LYS A C 1
ATOM 1525 O O . LYS A 1 195 ? -15.299 -5.276 5.794 1.00 98.56 195 LYS A O 1
ATOM 1530 N N . CYS A 1 196 ? -16.085 -4.496 3.853 1.00 98.12 196 CYS A N 1
ATOM 1531 C CA . CYS A 1 196 ? -15.935 -5.760 3.134 1.00 98.12 196 CYS A CA 1
ATOM 1532 C C . CYS A 1 196 ? -15.193 -5.567 1.816 1.00 98.12 196 CYS A C 1
ATOM 1534 O O . CYS A 1 196 ? -15.114 -4.458 1.289 1.00 98.12 196 CYS A O 1
ATOM 1536 N N . PHE A 1 197 ? -14.668 -6.668 1.283 1.00 98.12 197 PHE A N 1
ATOM 1537 C CA . PHE A 1 197 ? -13.845 -6.680 0.074 1.00 98.12 197 PHE A CA 1
ATOM 1538 C C . PHE A 1 197 ? -12.564 -5.847 0.198 1.00 98.12 197 PHE A C 1
ATOM 1540 O O . PHE A 1 197 ? -12.113 -5.233 -0.767 1.00 98.12 197 PHE A O 1
ATOM 1547 N N . ILE A 1 198 ? -11.969 -5.830 1.394 1.00 98.69 198 ILE A N 1
ATOM 1548 C CA . ILE A 1 198 ? -10.756 -5.057 1.654 1.00 98.69 198 ILE A CA 1
ATOM 1549 C C . ILE A 1 198 ? -9.539 -5.867 1.240 1.00 98.69 198 ILE A C 1
ATOM 1551 O O . ILE A 1 198 ? -9.119 -6.809 1.920 1.00 98.69 198 ILE A O 1
ATOM 1555 N N . THR A 1 199 ? -8.988 -5.501 0.093 1.00 98.75 199 THR A N 1
ATOM 1556 C CA . THR A 1 199 ? -7.814 -6.156 -0.466 1.00 98.75 199 THR A CA 1
ATOM 1557 C C . THR A 1 199 ? -6.581 -5.886 0.394 1.00 98.75 199 THR A C 1
ATOM 1559 O O . THR A 1 199 ? -6.304 -4.737 0.722 1.00 98.75 199 THR A O 1
ATOM 1562 N N . PHE A 1 200 ? -5.863 -6.937 0.798 1.00 98.62 200 PHE A N 1
ATOM 1563 C CA . PHE A 1 200 ? -4.767 -6.858 1.777 1.00 98.62 200 PHE A CA 1
ATOM 1564 C C . PHE A 1 200 ? -5.159 -6.141 3.089 1.00 98.62 200 PHE A C 1
ATOM 1566 O O . PHE A 1 200 ? -4.336 -5.494 3.727 1.00 98.62 200 PHE A O 1
ATOM 1573 N N . GLY A 1 201 ? -6.422 -6.278 3.519 1.00 98.38 201 GLY A N 1
ATOM 1574 C CA . GLY A 1 201 ? -6.888 -5.780 4.822 1.00 98.38 201 GLY A CA 1
ATOM 1575 C C . GLY A 1 201 ? -6.176 -6.417 6.022 1.00 98.38 201 GLY A C 1
ATOM 1576 O O . GLY A 1 201 ? -6.039 -5.800 7.070 1.00 98.38 201 GLY A O 1
ATOM 1577 N N . GLU A 1 202 ? -5.703 -7.653 5.870 1.00 98.56 202 GLU A N 1
ATOM 1578 C CA . GLU A 1 202 ? -4.921 -8.375 6.871 1.00 98.56 202 GLU A CA 1
ATOM 1579 C C . GLU A 1 202 ? -3.986 -9.368 6.171 1.00 98.56 202 GLU A C 1
ATOM 1581 O O . GLU A 1 202 ? -4.350 -9.950 5.148 1.00 98.56 202 GLU A O 1
ATOM 1586 N N . HIS A 1 203 ? -2.774 -9.526 6.702 1.00 98.56 203 HIS A N 1
ATOM 1587 C CA . HIS A 1 203 ? -1.747 -10.480 6.285 1.00 98.56 203 HIS A CA 1
ATOM 1588 C C . HIS A 1 203 ? -0.534 -10.403 7.229 1.00 98.56 203 HIS A C 1
ATOM 1590 O O . HIS A 1 203 ? -0.370 -9.470 8.017 1.00 98.56 203 HIS A O 1
ATOM 1596 N N . ASP A 1 204 ? 0.360 -11.381 7.114 1.00 98.06 204 ASP A N 1
ATOM 1597 C CA . ASP A 1 204 ? 1.590 -11.502 7.900 1.00 98.06 204 ASP A CA 1
ATOM 1598 C C . ASP A 1 204 ? 2.868 -11.246 7.077 1.00 98.06 204 ASP A C 1
ATOM 1600 O O . ASP A 1 204 ? 3.932 -11.777 7.393 1.00 98.06 204 ASP A O 1
ATOM 1604 N N . MET A 1 205 ? 2.765 -10.444 6.009 1.00 98.25 205 MET A N 1
ATOM 1605 C CA . MET A 1 205 ? 3.923 -10.063 5.174 1.00 98.25 205 MET A CA 1
ATOM 1606 C C . MET A 1 205 ? 4.633 -8.797 5.670 1.00 98.25 205 MET A C 1
ATOM 1608 O O . MET A 1 205 ? 5.798 -8.598 5.348 1.00 98.25 205 MET A O 1
ATOM 1612 N N . THR A 1 206 ? 3.944 -7.955 6.444 1.00 98.19 206 THR A N 1
ATOM 1613 C CA . THR A 1 206 ? 4.475 -6.708 7.013 1.00 98.19 206 THR A CA 1
ATOM 1614 C C . THR A 1 206 ? 4.154 -6.624 8.502 1.00 98.19 206 THR A C 1
ATOM 1616 O O . THR A 1 206 ? 3.221 -7.262 8.999 1.00 98.19 206 THR A O 1
ATOM 1619 N N . GLU A 1 207 ? 4.917 -5.820 9.244 1.00 96.12 207 GLU A N 1
ATOM 1620 C CA . GLU A 1 207 ? 4.706 -5.664 10.691 1.00 96.12 207 GLU A CA 1
ATOM 1621 C C . GLU A 1 207 ? 3.462 -4.828 11.031 1.00 96.12 207 GLU A C 1
ATOM 1623 O O . GLU A 1 207 ? 2.828 -5.035 12.074 1.00 96.12 207 GLU A O 1
ATOM 1628 N N . ASN A 1 208 ? 3.105 -3.892 10.146 1.00 98.56 208 ASN A N 1
ATOM 1629 C CA . ASN A 1 208 ? 1.943 -3.020 10.270 1.00 98.56 208 ASN A CA 1
ATOM 1630 C C . ASN A 1 208 ? 1.213 -2.871 8.928 1.00 98.56 208 ASN A C 1
ATOM 1632 O O . ASN A 1 208 ? 1.792 -3.076 7.857 1.00 98.56 208 ASN A O 1
ATOM 1636 N N . ILE A 1 209 ? -0.059 -2.484 9.017 1.00 98.88 209 ILE A N 1
ATOM 1637 C CA . ILE A 1 209 ? -0.926 -2.188 7.874 1.00 98.88 209 ILE A CA 1
ATOM 1638 C C . ILE A 1 209 ? -1.656 -0.882 8.182 1.00 98.88 209 ILE A C 1
ATOM 1640 O O . ILE A 1 209 ? -2.296 -0.758 9.227 1.00 98.88 209 ILE A O 1
ATOM 1644 N N . VAL A 1 210 ? -1.549 0.101 7.297 1.00 98.81 210 VAL A N 1
ATOM 1645 C CA . VAL A 1 210 ? -2.225 1.393 7.403 1.00 98.81 210 VAL A CA 1
ATOM 1646 C C . VAL A 1 210 ? -3.517 1.340 6.593 1.00 98.81 210 VAL A C 1
ATOM 1648 O O . VAL A 1 210 ? -3.491 1.193 5.373 1.00 98.81 210 VAL A O 1
ATOM 1651 N N . HIS A 1 211 ? -4.656 1.471 7.268 1.00 98.88 211 HIS A N 1
ATOM 1652 C CA . HIS A 1 211 ? -5.969 1.450 6.632 1.00 98.88 211 HIS A CA 1
ATOM 1653 C C . HIS A 1 211 ? -6.453 2.877 6.410 1.00 98.88 211 HIS A C 1
ATOM 1655 O O . HIS A 1 211 ? -6.602 3.642 7.362 1.00 98.88 211 HIS A O 1
ATOM 1661 N N . LEU A 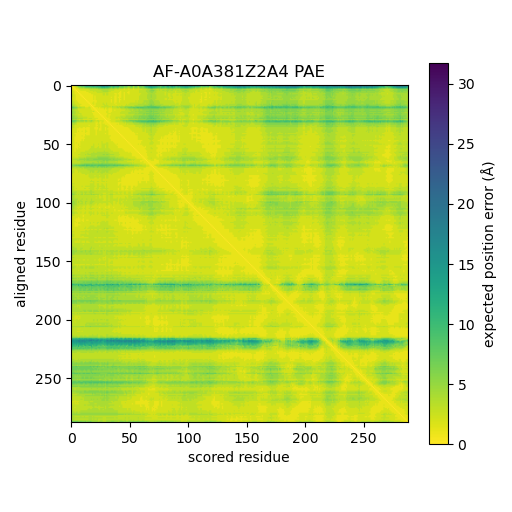1 212 ? -6.751 3.220 5.164 1.00 98.81 212 LEU A N 1
ATOM 1662 C CA . LEU A 1 212 ? -7.451 4.445 4.806 1.00 98.81 212 LEU A CA 1
ATOM 1663 C C . LEU A 1 212 ? -8.957 4.179 4.775 1.00 98.81 212 LEU A C 1
ATOM 1665 O O . LEU A 1 212 ? -9.470 3.557 3.849 1.00 98.81 212 LEU A O 1
ATOM 1669 N N . VAL A 1 213 ? -9.666 4.606 5.814 1.00 98.81 213 VAL A N 1
ATOM 1670 C CA . VAL A 1 213 ? -11.057 4.240 6.097 1.00 98.81 213 VAL A CA 1
ATOM 1671 C C . VAL A 1 213 ? -11.993 5.398 5.782 1.00 98.81 213 VAL A C 1
ATOM 1673 O O . VAL A 1 213 ? -11.835 6.492 6.322 1.00 98.81 213 VAL A O 1
ATOM 1676 N N . LEU A 1 214 ? -13.010 5.148 4.954 1.00 98.19 214 LEU A N 1
ATOM 1677 C CA . LEU A 1 214 ? -14.121 6.084 4.786 1.00 98.19 214 LEU A CA 1
ATOM 1678 C C . LEU A 1 214 ? -15.145 5.904 5.905 1.00 98.19 214 LEU A C 1
ATOM 1680 O O . LEU A 1 214 ? -15.684 4.809 6.093 1.00 98.19 214 LEU A O 1
ATOM 1684 N N . ALA A 1 215 ? -15.452 6.990 6.608 1.00 98.12 215 ALA A N 1
ATOM 1685 C CA . ALA A 1 215 ? -16.428 7.005 7.692 1.00 98.12 215 ALA A CA 1
ATOM 1686 C C . ALA A 1 215 ? -17.175 8.345 7.760 1.00 98.12 215 ALA A C 1
ATOM 1688 O O . ALA A 1 215 ? -16.706 9.365 7.250 1.00 98.12 215 ALA A O 1
ATOM 1689 N N . LYS A 1 216 ? -18.345 8.347 8.401 1.00 96.31 216 LYS A N 1
ATOM 1690 C CA . LYS A 1 216 ? -19.134 9.555 8.672 1.00 96.31 216 LYS A CA 1
ATOM 1691 C C . LYS A 1 216 ? -18.754 10.142 10.029 1.00 96.31 216 LYS A C 1
ATOM 1693 O O . LYS A 1 216 ? -18.884 9.468 11.050 1.00 96.31 216 LYS A O 1
ATOM 1698 N N . ALA A 1 217 ? -18.323 11.399 10.039 1.00 91.06 217 ALA A N 1
ATOM 1699 C CA . ALA A 1 217 ? -18.158 12.165 11.271 1.00 91.06 217 ALA A CA 1
ATOM 1700 C C . ALA A 1 217 ? -19.480 12.870 11.652 1.00 91.06 217 ALA A C 1
ATOM 1702 O O . ALA A 1 217 ? -20.239 13.271 10.758 1.00 91.06 217 ALA A O 1
ATOM 1703 N N . PRO A 1 218 ? -19.777 13.059 12.952 1.00 86.38 218 PRO A N 1
ATOM 1704 C CA . PRO A 1 218 ? -20.945 13.807 13.402 1.00 86.38 218 PRO A CA 1
ATOM 1705 C C . PRO A 1 218 ? -21.033 15.205 12.777 1.00 86.38 218 PRO A C 1
ATOM 1707 O O . PRO A 1 218 ? -20.043 15.928 12.689 1.00 86.38 218 PRO A O 1
ATOM 1710 N N . GLY A 1 219 ? -22.241 15.604 12.373 1.00 80.88 219 GLY A N 1
ATOM 1711 C CA . GLY A 1 219 ? -22.509 16.935 11.815 1.00 80.88 219 GLY A CA 1
ATOM 1712 C C . GLY A 1 219 ? -22.197 17.101 10.322 1.00 80.88 219 GLY A C 1
ATOM 1713 O O . GLY A 1 219 ? -22.427 18.184 9.784 1.00 80.88 219 GLY A O 1
ATOM 1714 N N . GLY A 1 220 ? -21.717 16.054 9.641 1.00 82.62 220 GLY A N 1
ATOM 1715 C CA . GLY A 1 220 ? -21.568 16.046 8.184 1.00 82.62 220 GLY A CA 1
ATOM 1716 C C . GLY A 1 220 ? -22.918 16.051 7.441 1.00 82.62 220 GLY A C 1
ATOM 1717 O O . GLY A 1 220 ? -23.918 15.565 7.974 1.00 82.62 220 GLY A O 1
ATOM 1718 N N . PRO A 1 221 ? -22.983 16.599 6.212 1.00 85.50 221 PRO A N 1
ATOM 1719 C CA . PRO A 1 221 ? -24.186 16.529 5.380 1.00 85.50 221 PRO A CA 1
ATOM 1720 C C . PRO A 1 221 ? -24.498 15.086 4.951 1.00 85.50 221 PRO A C 1
ATOM 1722 O O . PRO A 1 221 ? -23.609 14.247 4.873 1.00 85.50 221 PRO A O 1
ATOM 1725 N N . GLU A 1 222 ? -25.754 14.800 4.611 1.00 86.94 222 GLU A N 1
ATOM 1726 C CA . GLU A 1 222 ? -26.162 13.478 4.115 1.00 86.94 222 GLU A CA 1
ATOM 1727 C C . GLU A 1 222 ? -25.423 13.055 2.829 1.00 86.94 222 GLU A C 1
ATOM 1729 O O . GLU A 1 222 ? -25.002 13.879 2.005 1.00 86.94 222 GLU A O 1
ATOM 1734 N N . GLY A 1 223 ? -25.322 11.739 2.633 1.00 87.88 223 GLY A N 1
ATOM 1735 C CA . GLY A 1 223 ? -24.692 11.134 1.462 1.00 87.88 223 GLY A CA 1
ATOM 1736 C C . GLY A 1 223 ? -23.166 11.279 1.432 1.00 87.88 223 GLY A C 1
ATOM 1737 O O . GLY A 1 223 ? -22.500 11.399 2.458 1.00 87.88 223 GLY A O 1
ATOM 1738 N N . THR A 1 224 ? -22.590 11.260 0.229 1.00 88.31 224 THR A N 1
ATOM 1739 C CA . THR A 1 224 ? -21.129 11.217 0.030 1.00 88.31 224 THR A CA 1
ATOM 1740 C C . THR A 1 224 ? -20.391 12.458 0.525 1.00 88.31 224 THR A C 1
ATOM 1742 O O . THR A 1 224 ? -19.222 12.372 0.882 1.00 88.31 224 THR A O 1
ATOM 1745 N N . LYS A 1 225 ? -21.067 13.611 0.601 1.00 89.94 225 LYS A N 1
ATOM 1746 C CA . LYS A 1 225 ? -20.477 14.859 1.108 1.00 89.94 225 LYS A CA 1
ATOM 1747 C C . LYS A 1 225 ? -20.196 14.827 2.615 1.00 89.94 225 LYS A C 1
ATOM 1749 O O . LYS A 1 225 ? -19.432 15.662 3.085 1.00 89.94 225 LYS A O 1
ATOM 1754 N N . GLY A 1 226 ? -20.828 13.918 3.360 1.00 91.38 226 GLY A N 1
ATOM 1755 C CA . GLY A 1 226 ? -20.597 13.724 4.796 1.00 91.38 226 GLY A CA 1
ATOM 1756 C C . GLY A 1 226 ? -19.531 12.693 5.128 1.00 91.38 226 GLY A C 1
ATOM 1757 O O . GLY A 1 226 ? -19.350 12.370 6.300 1.00 91.38 226 GLY A O 1
ATOM 1758 N N . ILE A 1 227 ? -18.860 12.141 4.117 1.00 95.88 227 ILE A N 1
ATOM 1759 C CA . ILE A 1 227 ? -17.835 11.122 4.302 1.00 95.88 227 ILE A CA 1
ATOM 1760 C C . ILE A 1 227 ? -16.476 11.802 4.418 1.00 95.88 227 ILE A C 1
ATOM 1762 O O . ILE A 1 227 ? -16.132 12.685 3.634 1.00 95.88 227 ILE A O 1
ATOM 1766 N N . SER A 1 228 ? -15.697 11.365 5.397 1.00 96.94 228 SER A N 1
ATOM 1767 C CA . SER A 1 228 ? -14.310 11.771 5.596 1.00 96.94 228 SER A CA 1
ATOM 1768 C C . SER A 1 228 ? -13.388 10.558 5.520 1.00 96.94 228 SER A C 1
ATOM 1770 O O . SER A 1 228 ? -13.837 9.414 5.642 1.00 96.94 228 SER A O 1
ATOM 1772 N N . LEU A 1 229 ? -12.104 10.821 5.288 1.00 98.00 229 LEU A N 1
ATOM 1773 C CA . LEU A 1 229 ? -11.069 9.804 5.199 1.00 98.00 229 LEU A CA 1
ATOM 1774 C C . LEU A 1 229 ? -10.228 9.801 6.473 1.00 98.00 229 LEU A C 1
ATOM 1776 O O . LEU A 1 229 ? -9.758 10.848 6.913 1.00 98.00 229 LEU A O 1
ATOM 1780 N N . PHE A 1 230 ? -10.027 8.620 7.046 1.00 98.69 230 PHE A N 1
ATOM 1781 C CA . PHE A 1 230 ? -9.271 8.444 8.278 1.00 98.69 230 PHE A CA 1
ATOM 1782 C C . PHE A 1 230 ? -8.147 7.435 8.087 1.00 98.69 230 PHE A C 1
ATOM 1784 O O . PHE A 1 230 ? -8.344 6.391 7.472 1.00 98.69 230 PHE A O 1
ATOM 1791 N N . LEU A 1 231 ? -6.987 7.720 8.662 1.00 98.81 231 LEU A N 1
ATOM 1792 C CA . LEU A 1 231 ? -5.868 6.799 8.757 1.00 98.81 231 LEU A CA 1
ATOM 1793 C C . LEU A 1 231 ? -5.997 5.993 10.052 1.00 98.81 231 LEU A C 1
ATOM 1795 O O . LEU A 1 231 ? -5.999 6.573 11.135 1.00 98.81 231 LEU A O 1
ATOM 1799 N N . VAL A 1 232 ? -6.084 4.666 9.940 1.00 98.88 232 VAL A N 1
ATOM 1800 C CA . VAL A 1 232 ? -6.180 3.718 11.062 1.00 98.88 232 VAL A CA 1
ATOM 1801 C C . VAL A 1 232 ? -5.099 2.638 10.911 1.00 98.88 232 VAL A C 1
ATOM 1803 O O . VAL A 1 232 ? -5.236 1.737 10.079 1.00 98.88 232 VAL A O 1
ATOM 1806 N N . PRO A 1 233 ? -4.003 2.673 11.686 1.00 98.69 233 PRO A N 1
ATOM 1807 C CA . PRO A 1 233 ? -2.996 1.623 11.633 1.00 98.69 233 PRO A CA 1
ATOM 1808 C C . PRO A 1 233 ? -3.507 0.361 12.333 1.00 98.69 233 PRO A C 1
ATOM 1810 O O . PRO A 1 233 ? -4.257 0.448 13.306 1.00 98.69 233 PRO A O 1
ATOM 1813 N N . LYS A 1 234 ? -3.058 -0.814 11.883 1.00 98.69 234 LYS A N 1
ATOM 1814 C CA . LYS A 1 234 ? -3.313 -2.107 12.537 1.00 98.69 234 LYS A CA 1
ATOM 1815 C C . LYS A 1 234 ? -2.840 -2.090 13.985 1.00 98.69 234 LYS A C 1
ATOM 1817 O O . LYS A 1 234 ? -3.536 -2.574 14.878 1.00 98.69 234 LYS A O 1
ATOM 1822 N N . ARG A 1 235 ? -1.656 -1.521 14.216 1.00 98.50 235 ARG A N 1
ATOM 1823 C CA . ARG A 1 235 ? -1.025 -1.379 15.530 1.00 98.50 235 ARG A CA 1
ATOM 1824 C C . ARG A 1 235 ? -0.573 0.056 15.749 1.00 98.50 235 ARG A C 1
ATOM 1826 O O . ARG A 1 235 ? 0.011 0.674 14.861 1.00 98.50 235 ARG A O 1
ATOM 1833 N N . LEU A 1 236 ? -0.819 0.547 16.957 1.00 98.38 236 LEU A N 1
ATOM 1834 C CA . LEU A 1 236 ? -0.270 1.806 17.455 1.00 98.38 236 LEU A CA 1
ATOM 1835 C C . LEU A 1 236 ? 1.148 1.587 17.987 1.00 98.38 236 LEU A C 1
ATOM 1837 O O . LEU A 1 236 ? 1.517 0.464 18.340 1.00 98.38 236 LEU A O 1
ATOM 1841 N N . SER A 1 237 ? 1.923 2.663 18.115 1.00 97.81 237 SER A N 1
ATOM 1842 C CA . SER A 1 237 ? 3.127 2.636 18.948 1.00 97.81 237 SER A CA 1
ATOM 1843 C C . SER A 1 237 ? 2.761 2.339 20.398 1.00 97.81 237 SER A C 1
ATOM 1845 O O . SER A 1 237 ? 1.778 2.869 20.913 1.00 97.81 237 SER A O 1
ATOM 1847 N N . ARG A 1 238 ? 3.590 1.558 21.091 1.00 97.31 238 ARG A N 1
ATOM 1848 C CA . ARG A 1 238 ? 3.476 1.354 22.540 1.00 97.31 238 ARG A CA 1
ATOM 1849 C C . ARG A 1 238 ? 3.715 2.643 23.339 1.00 97.31 238 ARG A C 1
ATOM 1851 O O . ARG A 1 238 ? 3.340 2.699 24.505 1.00 97.31 238 ARG A O 1
ATOM 1858 N N . ASP A 1 239 ? 4.353 3.637 22.718 1.00 97.12 239 ASP A N 1
ATOM 1859 C CA . ASP A 1 239 ? 4.672 4.929 23.331 1.00 97.12 239 ASP A CA 1
ATOM 1860 C C . ASP A 1 239 ? 3.569 5.976 23.088 1.00 97.12 239 ASP A C 1
ATOM 1862 O O . ASP A 1 239 ? 3.595 7.049 23.690 1.00 97.12 239 ASP A O 1
ATOM 1866 N N . TRP A 1 240 ? 2.588 5.678 22.225 1.00 97.44 240 TRP A N 1
ATOM 1867 C CA . TRP A 1 240 ? 1.457 6.570 21.979 1.00 97.44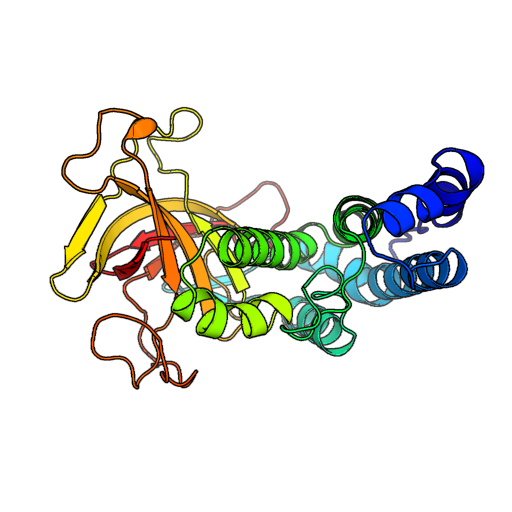 240 TRP A CA 1
ATOM 1868 C C . TRP A 1 240 ? 0.433 6.483 23.116 1.00 97.44 240 TRP A C 1
ATOM 1870 O O . TRP A 1 240 ? 0.059 5.395 23.553 1.00 97.44 240 TRP A O 1
ATOM 1880 N N . GLN A 1 241 ? -0.037 7.643 23.575 1.00 95.31 241 GLN A N 1
ATOM 1881 C CA . GLN A 1 241 ? -1.035 7.753 24.646 1.00 95.31 241 GLN A CA 1
ATOM 1882 C C . GLN A 1 241 ? -2.299 8.487 24.192 1.00 95.31 241 GLN A C 1
ATOM 1884 O O . GLN A 1 241 ? -3.403 8.048 24.506 1.00 95.31 241 GLN A O 1
ATOM 1889 N N . SER A 1 242 ? -2.136 9.603 23.478 1.00 96.69 242 SER A N 1
ATOM 1890 C CA . SER A 1 242 ? -3.226 10.447 22.981 1.00 96.69 242 SER A CA 1
ATOM 1891 C C . SER A 1 242 ? -2.715 11.400 21.900 1.00 96.69 242 SER A C 1
ATOM 1893 O O . SER A 1 242 ? -1.548 11.794 21.931 1.00 96.69 242 SER A O 1
ATOM 1895 N N . GLY A 1 243 ? -3.602 11.855 21.021 1.00 96.44 243 GLY A N 1
ATOM 1896 C CA . GLY A 1 243 ? -3.350 12.949 20.082 1.00 96.44 243 GLY A CA 1
ATOM 1897 C C . GLY A 1 243 ? -2.472 12.588 18.881 1.00 96.44 243 GLY A C 1
ATOM 1898 O O . GLY A 1 243 ? -2.566 11.487 18.334 1.00 96.44 243 GLY A O 1
ATOM 1899 N N . GLY A 1 244 ? -1.674 13.556 18.420 1.00 95.81 244 GLY A N 1
ATOM 1900 C CA . GLY A 1 244 ? -0.811 13.436 17.237 1.00 95.81 244 GLY A CA 1
ATOM 1901 C C . GLY A 1 244 ? 0.370 12.474 17.407 1.00 95.81 244 GLY A C 1
ATOM 1902 O O . GLY A 1 244 ? 0.529 11.828 18.444 1.00 95.81 244 GLY A O 1
ATOM 1903 N N . LEU A 1 245 ? 1.202 12.381 16.368 1.00 97.25 245 LEU A N 1
ATOM 1904 C CA . LEU A 1 245 ? 2.300 11.401 16.285 1.00 97.25 245 LEU A CA 1
ATOM 1905 C C . LEU A 1 245 ? 3.709 12.014 16.331 1.00 97.25 245 LEU A C 1
ATOM 1907 O O . LEU A 1 245 ? 4.702 11.302 16.178 1.00 97.25 245 LEU A O 1
ATOM 1911 N N . GLU A 1 246 ? 3.819 13.318 16.589 1.00 96.12 246 GLU A N 1
ATOM 1912 C CA . GLU A 1 246 ? 5.109 14.004 16.680 1.00 96.12 246 GLU A CA 1
ATOM 1913 C C . GLU A 1 246 ? 5.994 13.401 17.786 1.00 96.12 246 GLU A C 1
ATOM 1915 O O . GLU A 1 246 ? 5.605 13.314 18.951 1.00 96.12 246 GLU A O 1
ATOM 1920 N N . GLY A 1 247 ? 7.202 12.970 17.412 1.00 94.44 247 GLY A N 1
ATOM 1921 C CA . GLY A 1 247 ? 8.175 12.383 18.339 1.00 94.44 247 GLY A CA 1
ATOM 1922 C C . GLY A 1 247 ? 7.817 10.986 18.863 1.00 94.44 247 GLY A C 1
ATOM 1923 O O . GLY A 1 247 ? 8.538 10.462 19.713 1.00 94.44 247 GLY A O 1
ATOM 1924 N N . ILE A 1 248 ? 6.739 10.366 18.370 1.00 97.25 248 ILE A N 1
ATOM 1925 C CA . ILE A 1 248 ? 6.351 9.003 18.741 1.00 97.25 248 ILE A CA 1
ATOM 1926 C C . ILE A 1 248 ? 7.246 7.998 18.010 1.00 97.25 248 ILE A C 1
ATOM 1928 O O . ILE A 1 248 ? 7.543 8.144 16.827 1.00 97.25 248 ILE A O 1
ATOM 1932 N N . SER A 1 249 ? 7.684 6.948 18.706 1.00 96.62 249 SER A N 1
ATOM 1933 C CA . SER A 1 249 ? 8.516 5.904 18.100 1.00 96.62 249 SER A CA 1
ATOM 1934 C C . SER A 1 249 ? 7.699 4.945 17.217 1.00 96.62 249 SER A C 1
ATOM 1936 O O . SER A 1 249 ? 6.481 4.811 17.369 1.00 96.62 249 SER A O 1
ATOM 1938 N N . HIS A 1 250 ? 8.376 4.170 16.367 1.00 97.12 250 HIS A N 1
ATOM 1939 C CA . HIS A 1 250 ? 7.778 3.061 15.607 1.00 97.12 250 HIS A CA 1
ATOM 1940 C C . HIS A 1 250 ? 7.694 1.741 16.399 1.00 97.12 250 HIS A C 1
ATOM 1942 O O . HIS A 1 250 ? 7.504 0.675 15.822 1.00 97.12 250 HIS A O 1
ATOM 1948 N N . ASN A 1 251 ? 7.828 1.776 17.730 1.00 96.25 251 ASN A N 1
ATOM 1949 C CA . ASN A 1 251 ? 7.792 0.578 18.564 1.00 96.25 251 ASN A CA 1
ATOM 1950 C C . ASN A 1 251 ? 6.360 0.055 18.747 1.00 96.25 251 ASN A C 1
ATOM 1952 O O . ASN A 1 251 ? 5.730 0.310 19.772 1.00 96.25 251 ASN A O 1
ATOM 1956 N N . LEU A 1 252 ? 5.856 -0.714 17.785 1.00 97.75 252 LEU A N 1
ATOM 1957 C CA . LEU A 1 252 ? 4.468 -1.184 17.760 1.00 97.75 252 LEU A CA 1
ATOM 1958 C C . LEU A 1 252 ? 4.065 -1.976 19.017 1.00 97.75 252 LEU A C 1
ATOM 1960 O O . LEU A 1 252 ? 4.822 -2.803 19.537 1.00 97.75 252 LEU A O 1
ATOM 1964 N N . ALA A 1 253 ? 2.845 -1.735 19.493 1.00 96.69 253 ALA A N 1
ATOM 1965 C CA . ALA A 1 253 ? 2.192 -2.552 20.503 1.00 96.69 253 ALA A CA 1
ATOM 1966 C C . ALA A 1 253 ? 1.847 -3.941 19.933 1.00 96.69 253 ALA A C 1
ATOM 1968 O O . ALA A 1 253 ? 1.597 -4.100 18.740 1.00 96.69 253 ALA A O 1
ATOM 1969 N N . SER A 1 254 ? 1.803 -4.966 20.788 1.00 93.12 254 SER A N 1
ATOM 1970 C CA . SER A 1 254 ? 1.429 -6.328 20.372 1.00 93.12 254 SER A CA 1
ATOM 1971 C C . SER A 1 254 ? -0.070 -6.487 20.095 1.00 93.12 254 SER A C 1
ATOM 1973 O O . SER A 1 254 ? -0.470 -7.411 19.385 1.00 93.12 254 SER A O 1
ATOM 1975 N N . VAL A 1 255 ? -0.891 -5.598 20.656 1.00 94.19 255 VAL A N 1
ATOM 1976 C CA . VAL A 1 255 ? -2.350 -5.584 20.514 1.00 94.19 255 VAL A CA 1
ATOM 1977 C C . VAL A 1 255 ? -2.781 -4.754 19.307 1.00 94.19 255 VAL A C 1
ATOM 1979 O O . VAL A 1 255 ? -2.106 -3.803 18.914 1.00 94.19 255 VAL A O 1
ATOM 1982 N N . HIS A 1 256 ? -3.916 -5.122 18.715 1.00 94.62 256 HIS A N 1
ATOM 1983 C CA . HIS A 1 256 ? -4.495 -4.381 17.597 1.00 94.62 256 HIS A CA 1
ATOM 1984 C C . HIS A 1 256 ? -5.128 -3.070 18.075 1.00 94.62 256 HIS A C 1
ATOM 1986 O O . HIS A 1 256 ? -5.660 -2.987 19.181 1.00 94.62 256 HIS A O 1
ATOM 1992 N N . ASN A 1 257 ? -5.134 -2.072 17.197 1.00 97.62 257 ASN A N 1
ATOM 1993 C CA . ASN A 1 257 ? -5.786 -0.773 17.366 1.00 97.62 257 ASN A CA 1
ATOM 1994 C C . ASN A 1 257 ? -7.321 -0.853 17.190 1.00 97.62 257 ASN A C 1
ATOM 1996 O O . ASN A 1 257 ? -7.926 0.020 16.584 1.00 97.62 257 ASN A O 1
ATOM 2000 N N . GLY A 1 258 ? -7.957 -1.955 17.593 1.00 97.25 258 GLY A N 1
ATOM 2001 C CA . GLY A 1 258 ? -9.391 -2.182 17.362 1.00 97.25 258 GLY A CA 1
ATOM 2002 C C . GLY A 1 258 ? -9.785 -2.504 15.911 1.00 97.25 258 GLY A C 1
ATOM 2003 O O . GLY A 1 258 ? -10.952 -2.793 15.660 1.00 97.25 258 GLY A O 1
ATOM 2004 N N . VAL A 1 259 ? -8.838 -2.506 14.964 1.00 97.81 259 VAL A N 1
ATOM 2005 C CA . VAL A 1 259 ? -9.054 -2.979 13.589 1.00 97.81 259 VAL A CA 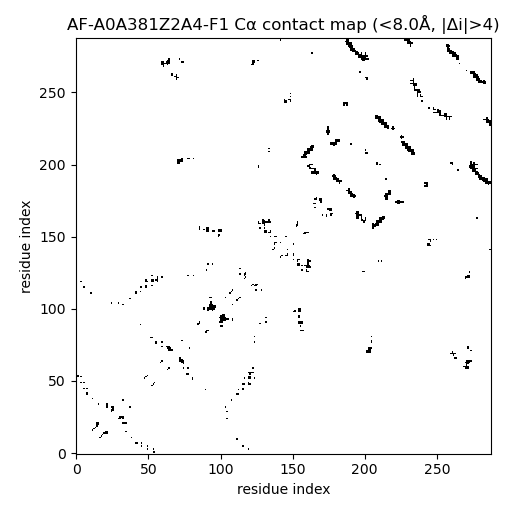1
ATOM 2006 C C . VAL A 1 259 ? -8.694 -4.462 13.475 1.00 97.81 259 VAL A C 1
ATOM 2008 O O . VAL A 1 259 ? -7.589 -4.892 13.823 1.00 97.81 259 VAL A O 1
ATOM 2011 N N . THR A 1 260 ? -9.652 -5.275 13.037 1.00 98.19 260 THR A N 1
ATOM 2012 C CA . THR A 1 260 ? -9.520 -6.740 12.994 1.00 98.19 260 THR A CA 1
ATOM 2013 C C . THR A 1 260 ? -10.126 -7.322 11.726 1.00 98.19 260 THR A C 1
ATOM 2015 O O . THR A 1 260 ? -11.085 -6.781 11.181 1.00 98.19 260 THR A O 1
ATOM 2018 N N . CYS A 1 261 ? -9.580 -8.443 11.262 1.00 98.38 261 CYS A N 1
ATOM 2019 C CA . CYS A 1 261 ? -10.159 -9.223 10.176 1.00 98.38 261 CYS A CA 1
ATOM 2020 C C . CYS A 1 261 ? -11.068 -10.312 10.756 1.00 98.38 261 CYS A C 1
ATOM 2022 O O . CYS A 1 261 ? -10.660 -11.053 11.646 1.00 98.38 261 CYS A O 1
ATOM 2024 N N . SER A 1 262 ? -12.302 -10.411 10.262 1.00 97.31 262 SER A N 1
ATOM 2025 C CA . SER A 1 262 ? -13.268 -11.443 10.688 1.00 97.31 262 SER A CA 1
ATOM 2026 C C . SER A 1 262 ? -13.512 -12.531 9.653 1.00 97.31 262 SER A C 1
ATOM 2028 O O . SER A 1 262 ? -14.167 -13.527 9.951 1.00 97.31 262 SER A O 1
ATOM 2030 N N . GLY A 1 263 ? -12.968 -12.364 8.453 1.00 97.06 263 GLY A N 1
ATOM 2031 C CA . GLY A 1 263 ? -13.099 -13.333 7.384 1.00 97.06 263 GLY A CA 1
ATOM 2032 C C . GLY A 1 263 ? -12.390 -12.871 6.125 1.00 97.06 263 GLY A C 1
ATOM 2033 O O . GLY A 1 263 ? -12.074 -11.691 5.964 1.00 97.06 263 GLY A O 1
ATOM 2034 N N . THR A 1 264 ? -12.173 -13.822 5.226 1.00 97.50 264 THR A N 1
ATOM 2035 C CA . THR A 1 264 ? -11.671 -13.590 3.875 1.00 97.50 264 THR A CA 1
ATOM 2036 C C . THR A 1 264 ? -12.612 -14.246 2.873 1.00 97.50 264 THR A C 1
ATOM 2038 O O . THR A 1 264 ? -13.184 -15.297 3.159 1.00 97.50 264 THR A O 1
ATOM 2041 N N . GLU A 1 265 ? -12.754 -13.642 1.699 1.00 97.69 265 GLU A N 1
ATOM 2042 C CA . GLU A 1 265 ? -13.581 -14.189 0.626 1.00 97.69 265 GLU A CA 1
ATOM 2043 C C . GLU A 1 265 ? -12.911 -15.381 -0.065 1.00 97.69 265 GLU A C 1
ATOM 2045 O O . GLU A 1 265 ? -11.723 -15.320 -0.410 1.00 97.69 265 GLU A O 1
ATOM 2050 N N . GLU A 1 266 ? -13.714 -16.408 -0.352 1.00 96.75 266 GLU A N 1
ATOM 2051 C CA . GLU A 1 266 ? -13.394 -17.436 -1.342 1.00 96.75 266 GLU A CA 1
ATOM 2052 C C . GLU A 1 266 ? -13.715 -16.876 -2.732 1.00 96.75 266 GLU A C 1
ATOM 2054 O O . GLU A 1 266 ? -14.853 -16.497 -3.025 1.00 96.75 266 GLU A O 1
ATOM 2059 N N . LYS A 1 267 ? -12.694 -16.767 -3.581 1.00 98.12 267 LYS A N 1
ATOM 2060 C CA . LYS A 1 267 ? -12.771 -16.052 -4.861 1.00 98.12 267 LYS A CA 1
ATOM 2061 C C . LYS A 1 267 ? -12.621 -17.007 -6.039 1.00 98.12 267 LYS A C 1
ATOM 2063 O O . LYS A 1 267 ? -12.208 -18.143 -5.886 1.00 98.12 267 LYS A O 1
ATOM 2068 N N . MET A 1 268 ? -12.934 -16.514 -7.237 1.00 98.31 268 MET A N 1
ATOM 2069 C CA . MET A 1 268 ? -12.682 -17.234 -8.493 1.00 98.31 268 MET A CA 1
ATOM 2070 C C . MET A 1 268 ? -11.183 -17.334 -8.845 1.00 98.31 268 MET A C 1
ATOM 2072 O O . MET A 1 268 ? -10.798 -18.218 -9.603 1.00 98.31 268 MET A O 1
ATOM 2076 N N . GLY A 1 269 ? -10.369 -16.390 -8.371 1.00 97.19 269 GLY A N 1
ATOM 2077 C CA . GLY A 1 269 ? -8.937 -16.293 -8.649 1.00 97.19 269 GLY A CA 1
ATOM 2078 C C . GLY A 1 269 ? -8.263 -15.340 -7.666 1.00 97.19 269 GLY A C 1
ATOM 2079 O O . GLY A 1 269 ? -8.892 -14.917 -6.690 1.00 97.19 269 GLY A O 1
ATOM 2080 N N . ILE A 1 270 ? -6.998 -14.982 -7.931 1.00 97.38 270 ILE A N 1
ATOM 2081 C CA . ILE A 1 270 ? -6.154 -14.146 -7.051 1.00 97.38 270 ILE A CA 1
ATOM 2082 C C . ILE A 1 270 ? -6.193 -14.635 -5.590 1.00 97.38 270 ILE A C 1
ATOM 2084 O O . ILE A 1 270 ? -6.332 -13.850 -4.652 1.00 97.38 270 ILE A O 1
ATOM 2088 N N . HIS A 1 271 ? -6.107 -15.956 -5.392 1.00 98.44 271 HIS A N 1
ATOM 2089 C CA . HIS A 1 271 ? -6.309 -16.600 -4.087 1.00 98.44 271 HIS A CA 1
ATOM 2090 C C . HIS A 1 271 ? -5.263 -16.190 -3.038 1.00 98.44 271 HIS A C 1
ATOM 2092 O O . HIS A 1 271 ? -5.584 -16.099 -1.856 1.00 98.44 271 HIS A O 1
ATOM 2098 N N . ALA A 1 272 ? -4.044 -15.846 -3.465 1.00 98.12 272 ALA A N 1
ATOM 2099 C CA . ALA A 1 272 ? -3.003 -15.252 -2.622 1.00 98.12 272 ALA A CA 1
ATOM 2100 C C . ALA A 1 272 ? -3.083 -13.710 -2.530 1.00 98.12 272 ALA A C 1
ATOM 2102 O O . ALA A 1 272 ? -2.090 -13.042 -2.256 1.00 98.12 272 ALA A O 1
ATOM 2103 N N . SER A 1 273 ? -4.258 -13.128 -2.771 1.00 98.50 273 SER A N 1
ATOM 2104 C CA . SER A 1 273 ? -4.583 -11.744 -2.427 1.00 98.50 273 SER A CA 1
ATOM 2105 C C . SER A 1 273 ? -5.706 -11.761 -1.382 1.00 98.50 273 SER A C 1
ATOM 2107 O O . SER A 1 273 ? -6.846 -12.108 -1.717 1.00 98.50 273 SER A O 1
ATOM 2109 N N . PRO A 1 274 ? -5.416 -11.449 -0.106 1.00 98.06 274 PRO A N 1
ATOM 2110 C CA . PRO A 1 274 ? -6.420 -11.382 0.950 1.00 98.06 274 PRO A CA 1
ATOM 2111 C C . PRO A 1 274 ? -7.543 -10.421 0.599 1.00 98.06 274 PRO A C 1
ATOM 2113 O O . PRO A 1 274 ? -7.285 -9.294 0.193 1.00 98.06 274 PRO A O 1
ATOM 2116 N N . THR A 1 275 ? -8.793 -10.842 0.771 1.00 98.62 275 THR A N 1
ATOM 2117 C CA . THR A 1 275 ? -9.966 -9.999 0.504 1.00 98.62 275 THR A CA 1
ATOM 2118 C C . THR A 1 275 ? -10.851 -10.056 1.724 1.00 98.62 275 THR A C 1
ATOM 2120 O O . THR A 1 275 ? -11.584 -11.017 1.917 1.00 98.62 275 THR A O 1
ATOM 2123 N N . CYS A 1 276 ? -10.699 -9.063 2.588 1.00 98.62 276 CYS A N 1
ATOM 2124 C CA . CYS A 1 276 ? -11.051 -9.186 3.989 1.00 98.62 276 CYS A CA 1
ATOM 2125 C C . CYS A 1 276 ? -12.389 -8.521 4.315 1.00 98.62 276 CYS A C 1
ATOM 2127 O O . CYS A 1 276 ? -12.765 -7.504 3.720 1.00 98.62 276 CYS A O 1
ATOM 2129 N N . VAL A 1 277 ? -13.054 -9.061 5.335 1.00 98.50 277 VAL A N 1
ATOM 2130 C CA . VAL A 1 277 ? -14.068 -8.350 6.115 1.00 98.50 277 VAL A CA 1
ATOM 2131 C C . VAL A 1 277 ? -13.378 -7.731 7.328 1.00 98.50 277 VAL A C 1
ATOM 2133 O O . VAL A 1 277 ? -12.974 -8.445 8.252 1.00 98.50 277 VAL A O 1
ATOM 2136 N N . MET A 1 278 ? -13.240 -6.407 7.316 1.00 98.62 278 MET A N 1
ATOM 2137 C CA . MET A 1 278 ? -12.559 -5.634 8.353 1.00 98.62 278 MET A CA 1
ATOM 2138 C C . MET A 1 278 ? -13.567 -5.031 9.318 1.00 98.62 278 MET A C 1
ATOM 2140 O O . MET A 1 278 ? -14.492 -4.342 8.898 1.00 98.62 278 MET A O 1
ATOM 2144 N N . ASN A 1 279 ? -13.359 -5.227 10.612 1.00 98.50 279 ASN A N 1
ATOM 2145 C CA . ASN A 1 279 ? -14.152 -4.598 11.657 1.00 98.50 279 ASN A CA 1
ATOM 2146 C C . ASN A 1 279 ? -13.324 -3.539 12.363 1.00 98.50 279 ASN A C 1
ATOM 2148 O O . ASN A 1 279 ? -12.151 -3.763 12.658 1.00 98.50 279 ASN A O 1
ATOM 2152 N N . LEU A 1 280 ? -13.968 -2.413 12.640 1.00 98.69 280 LEU A N 1
ATOM 2153 C CA . LEU A 1 280 ? -13.444 -1.351 13.477 1.00 98.69 280 LEU A CA 1
ATOM 2154 C C . LEU A 1 280 ? -14.267 -1.327 14.759 1.00 98.69 280 LEU A C 1
ATOM 2156 O O . LEU A 1 280 ? -15.485 -1.145 14.702 1.00 98.69 280 LEU A O 1
ATOM 2160 N N . ASP A 1 281 ? -13.599 -1.522 15.888 1.00 98.31 281 ASP A N 1
ATOM 2161 C CA . ASP A 1 281 ? -14.176 -1.445 17.228 1.00 98.31 281 ASP A CA 1
ATOM 2162 C C . ASP A 1 281 ? -13.386 -0.419 18.044 1.00 98.31 281 ASP A C 1
ATOM 2164 O O . ASP A 1 281 ? -12.213 -0.640 18.350 1.00 98.31 281 ASP A O 1
ATOM 2168 N N . ASP A 1 282 ? -13.986 0.753 18.266 1.00 97.94 282 ASP A N 1
ATOM 2169 C CA . ASP A 1 282 ? -13.363 1.937 18.882 1.00 97.94 282 ASP A CA 1
ATOM 2170 C C . ASP A 1 282 ? -11.914 2.216 18.423 1.00 97.94 282 ASP A C 1
ATOM 2172 O O . ASP A 1 282 ? -11.043 2.648 19.195 1.00 97.94 282 ASP A O 1
ATOM 2176 N N . SER A 1 283 ? -11.654 1.984 17.132 1.00 98.62 283 SER A N 1
ATOM 2177 C CA . SER A 1 283 ? -10.311 2.056 16.558 1.00 98.62 283 SER A CA 1
ATOM 2178 C C . SER A 1 283 ? -9.807 3.490 16.529 1.00 98.62 283 SER A C 1
ATOM 2180 O O . SER A 1 283 ? -10.534 4.379 16.084 1.00 98.62 283 SER A O 1
ATOM 2182 N N . VAL A 1 284 ? -8.569 3.733 16.966 1.00 98.75 284 VAL A N 1
ATOM 2183 C CA . VAL A 1 284 ? -7.983 5.080 16.900 1.00 98.75 284 VAL A CA 1
ATOM 2184 C C . VAL A 1 284 ? -7.654 5.408 15.453 1.00 98.75 284 VAL A C 1
ATOM 2186 O O . VAL A 1 284 ? -6.916 4.666 14.800 1.00 98.75 284 VAL A O 1
ATOM 2189 N N . GLY A 1 285 ? -8.153 6.539 14.969 1.00 98.44 285 GLY A N 1
ATOM 2190 C CA . GLY A 1 285 ? -7.778 7.072 13.670 1.00 98.44 285 GLY A CA 1
ATOM 2191 C C . GLY A 1 285 ? -7.545 8.573 13.675 1.00 98.44 285 GLY A C 1
ATOM 2192 O O . GLY A 1 285 ? -8.010 9.300 14.556 1.00 98.44 285 GLY A O 1
ATOM 2193 N N . TRP A 1 286 ? -6.853 9.037 12.641 1.00 98.50 286 TRP A N 1
ATOM 2194 C CA . TRP A 1 286 ? -6.610 10.453 12.389 1.00 98.50 286 TRP A CA 1
ATOM 2195 C C . TRP A 1 286 ? -7.257 10.862 11.079 1.00 98.50 286 TRP A C 1
ATOM 2197 O O . TRP A 1 286 ? -7.205 10.120 10.102 1.00 98.50 286 TRP A O 1
ATOM 2207 N N . LEU A 1 287 ? -7.863 12.046 11.060 1.00 97.25 287 LEU A N 1
ATOM 2208 C CA . LEU A 1 287 ? -8.358 12.644 9.825 1.00 97.25 287 LEU A CA 1
ATOM 2209 C C . LEU A 1 287 ? -7.175 12.905 8.880 1.00 97.25 287 LEU A C 1
ATOM 2211 O O . LEU A 1 287 ? -6.198 13.530 9.308 1.00 97.25 287 LEU A O 1
ATOM 2215 N N . VAL A 1 288 ? -7.294 12.420 7.641 1.00 95.06 288 VAL A N 1
ATOM 2216 C CA . VAL A 1 288 ? -6.341 12.668 6.547 1.00 95.06 288 VAL A CA 1
ATOM 2217 C C . VAL A 1 288 ? -6.664 13.994 5.888 1.00 95.06 288 VAL A C 1
ATOM 2219 O O . VAL A 1 288 ? -7.816 14.163 5.424 1.00 95.06 288 VAL A O 1
#

InterPro domains:
  IPR006091 Acyl-CoA dehydrogenase/oxidase, middle domain [PF02770] (163-282)
  IPR009100 Acyl-CoA dehydrogenase/oxidase, N-terminal and middle domain superfamily [SSF56645] (41-284)
  IPR013786 Acyl-CoA dehydrogenase/oxidase, N-terminal [PF02771] (79-158)
  IPR037069 Acyl-CoA dehydrogenase/oxidase, N-terminal domain superfamily [G3DSA:1.10.540.10] (53-160)
  IPR046373 Acyl-CoA oxidase/dehydrogenase, middle domain superfamily [G3DSA:2.40.110.10] (161-283)
  IPR052166 Diverse substrate specificity acyl-CoA dehydrogenase [PTHR42803] (3-288)

Sequence (288 aa):
MVVWEPPIRDYQFLYHEVLPAIETVQRLGYTDFDADFLDSLIEGWATHASEVWLPINQLGDREGLKFEDGKITMPQEFKDAYRQGIDEGWLSTSSLPEHGGMGVPLFFQAVTWAEFGTSTCMSLSVLPALTNGVYEVLVKHGKKDLIDYFATNLASGEWAGTMCLTEPHAGTDLGIIATRADPQEDGTYRLTGSKCFITFGEHDMTENIVHLVLAKAPGGPEGTKGISLFLVPKRLSRDWQSGGLEGISHNLASVHNGVTCSGTEEKMGIHASPTCVMNLDDSVGWLV

Nearest PDB structures (foldseek):
  6ijc-assembly1_B  TM=9.559E-01  e=7.980E-33  Roseovarius nubinhibens ISM
  7szv-assembly1_A-2  TM=8.869E-01  e=7.870E-14  Mycobacterium marinum
  7w0j-assembly1_D  TM=8.638E-01  e=2.024E-13  Thermobifida fusca YX
  2d29-assembly1_A  TM=8.577E-01  e=1.908E-13  Thermus thermophilus HB8
  1buc-assembly1_A  TM=8.097E-01  e=1.122E-13  Megasphaera elsdenii

Mean predicted aligned error: 3.24 Å

Foldseek 3Di:
DDDDDQVLVVVLCCPPPPDVNQVVVCVVVVVVDDDVNLSVLLVVLLCLLGPQQQVCQVVCFVVFWDDDPQAIEFDPSLLVSLVVCLVVQVLQACPDVVLVHVVHPCCCCVPSNLVSNCVRHVLSSVFSVQLVVQLVCCVVPNDPLSCVPCNNCSSSVLETEWEFQADPVCDPFSLPADWAWEADPQQKTFIFDKGWQIWPLHYDSHPKYWYFHWHFYPPADGGPRRIFTKIFMQWDAPQDDGHTRPPGDPRTDPHGQQKTFPDFDDDPGSSNTGGTIIGHDRGIIHTD

Radius of gyration: 19.72 Å; Cα contacts (8 Å, |Δi|>4): 584; chains: 1; bounding box: 46×44×55 Å

Solvent-accessible surface area (backbone atoms only — not comparable to full-atom values): 15092 Å² total; per-residue (Å²): 131,93,83,80,80,73,64,58,69,58,53,50,43,42,43,71,73,72,36,68,45,49,67,51,43,32,77,73,68,40,71,88,55,46,68,69,58,52,51,51,50,52,54,50,49,45,47,47,26,56,72,51,36,31,72,46,32,66,48,26,58,74,66,25,52,45,79,56,97,55,41,37,50,62,49,67,69,58,43,51,44,51,50,50,33,37,77,72,42,70,51,11,37,57,27,52,56,95,36,74,18,71,51,41,64,60,63,51,52,73,44,60,50,43,51,48,31,43,73,28,16,50,34,61,40,49,49,55,52,33,9,47,53,43,35,54,51,34,70,74,56,32,50,69,42,56,31,74,66,45,37,40,41,25,22,44,50,57,21,40,24,22,64,37,71,31,27,96,92,12,64,95,54,58,39,71,58,75,28,31,31,49,79,43,98,59,70,32,26,34,27,37,39,62,29,39,76,17,53,55,65,51,59,68,76,39,90,38,39,38,32,41,31,52,25,34,41,87,90,47,54,82,42,61,80,16,53,44,49,26,45,30,42,34,42,45,34,63,78,62,86,70,48,78,45,75,94,55,60,87,56,60,38,95,57,62,31,36,46,44,37,78,46,66,66,89,66,99,58,54,40,40,37,44,29,16,32,38,36,31,51,70,12,58,25,37,76,76

Secondary structure (DSSP, 8-state):
-------HHHHHIIIIIIS-HHHHHHHTT-TT--HHHHHHHHHHHHHHIIIIIHHHHHHHHHH--EEETTEEE--HHHHHHHHHHHHTTTTSTTS-GGGT-----HHIIIIIIHHHHHHHHHHHHHHHHHHHHHHHHHHHHS-HHHHHHHHHHHHHTSSEEEEE--BTTBSS-GGG---EEEE-TTS-EEEEEEEEEEETSS-SSSS-EEEEEEEEPTTPPSGGGGEEEEEEESS-BTT--SS--TT----B-SS-SSEEEEEE---SS-TTS-EEEEEEEEEEEEE-

Organism: NCBI:txid408172